Protein AF-A0A2V8K386-F1 (afdb_monomer)

Sequence (207 aa):
MVRDKYDLNTNKDPGIGGPLPILSNDPKMDLQGFRSFRDDWGIEWGLFFEGFDGLTPQRASRIDTSLAAPLGNLPFPFAADMPSLAARNLVRGWRLSLPSGQALAERLGEKSLSEDELKLGGGKLRLSDISDAYLKNAPLWFYILAEAASRGNGGATLGPVGSRIVMETIVGLMWGDGHSFLRQNPNWTPHEKPFGMTQFIKFAQSD

Nearest PDB structures (foldseek):
  8s6c-assembly1_A  TM=7.089E-01  e=9.764E-03  cyanobacterium TDX16

Structure (mmCIF, N/CA/C/O backbone):
data_AF-A0A2V8K386-F1
#
_entry.id   AF-A0A2V8K386-F1
#
loop_
_atom_site.group_PDB
_atom_site.id
_atom_site.type_symbol
_atom_site.label_atom_id
_atom_site.label_alt_id
_atom_site.label_comp_id
_atom_site.label_asym_id
_atom_site.label_entity_id
_atom_site.label_seq_id
_atom_site.pdbx_PDB_ins_code
_atom_site.Cartn_x
_atom_site.Cartn_y
_atom_site.Cartn_z
_atom_site.occupancy
_atom_site.B_iso_or_equiv
_atom_site.auth_seq_id
_atom_site.auth_comp_id
_atom_site.auth_asym_id
_atom_site.auth_atom_id
_atom_site.pdbx_PDB_model_num
ATOM 1 N N . MET A 1 1 ? 3.932 0.327 0.206 1.00 88.12 1 MET A N 1
ATOM 2 C CA . MET A 1 1 ? 3.701 1.774 -0.008 1.00 88.12 1 MET A CA 1
ATOM 3 C C . MET A 1 1 ? 4.612 2.248 -1.135 1.00 88.12 1 MET A C 1
ATOM 5 O O . MET A 1 1 ? 5.564 1.548 -1.447 1.00 88.12 1 MET A O 1
ATOM 9 N N . VAL A 1 2 ? 4.350 3.385 -1.774 1.00 90.88 2 VAL A N 1
ATOM 10 C CA . VAL A 1 2 ? 5.217 3.914 -2.850 1.00 90.88 2 VAL A CA 1
ATOM 11 C C . VAL A 1 2 ? 6.368 4.756 -2.288 1.00 90.88 2 VAL A C 1
ATOM 13 O O . VAL A 1 2 ? 6.257 5.306 -1.191 1.00 90.88 2 VAL A O 1
ATOM 16 N N . ARG A 1 3 ? 7.482 4.833 -3.023 1.00 92.69 3 ARG A N 1
ATOM 17 C CA . ARG A 1 3 ? 8.555 5.817 -2.782 1.00 92.69 3 ARG A CA 1
ATOM 18 C C . ARG A 1 3 ? 8.132 7.177 -3.342 1.00 92.69 3 ARG A C 1
ATOM 20 O O . ARG A 1 3 ? 7.226 7.234 -4.163 1.00 92.69 3 ARG A O 1
ATOM 27 N N . ASP A 1 4 ? 8.816 8.253 -2.964 1.00 91.88 4 ASP A N 1
ATOM 28 C CA . ASP A 1 4 ? 8.565 9.574 -3.564 1.00 91.88 4 ASP A CA 1
ATOM 29 C C . ASP A 1 4 ? 8.992 9.630 -5.042 1.00 91.88 4 ASP A C 1
ATOM 31 O O . ASP A 1 4 ? 8.406 10.361 -5.841 1.00 91.88 4 ASP A O 1
ATOM 35 N N . LYS A 1 5 ? 10.025 8.857 -5.397 1.00 92.94 5 LYS A N 1
ATOM 36 C CA . LYS A 1 5 ? 10.642 8.809 -6.724 1.00 92.94 5 LYS A CA 1
ATOM 37 C C . LYS A 1 5 ? 11.331 7.468 -6.984 1.00 92.94 5 LYS A C 1
ATOM 39 O O . LYS A 1 5 ? 11.684 6.771 -6.027 1.00 92.94 5 LYS A O 1
ATOM 44 N N . TYR A 1 6 ? 11.553 7.157 -8.257 1.00 92.94 6 TYR A N 1
ATOM 45 C CA . TYR A 1 6 ? 12.285 5.977 -8.724 1.00 92.94 6 TYR A CA 1
ATOM 46 C C . TYR A 1 6 ? 13.240 6.351 -9.855 1.00 92.94 6 TYR A C 1
ATOM 48 O O . TYR A 1 6 ? 12.866 7.110 -10.746 1.00 92.94 6 TYR A O 1
ATOM 56 N N . ASP A 1 7 ? 14.443 5.787 -9.860 1.00 92.75 7 ASP A N 1
ATOM 57 C CA . ASP A 1 7 ? 15.265 5.739 -11.071 1.00 92.75 7 ASP A CA 1
ATOM 58 C C . ASP A 1 7 ? 14.699 4.660 -12.010 1.00 92.75 7 ASP A C 1
ATOM 60 O O . ASP A 1 7 ? 14.521 3.516 -11.591 1.00 92.75 7 ASP A O 1
ATOM 64 N N . LEU A 1 8 ? 14.391 4.999 -13.265 1.00 91.56 8 LEU A N 1
ATOM 65 C CA . LEU A 1 8 ? 13.961 3.992 -14.248 1.00 91.56 8 LEU A CA 1
ATOM 66 C C . LEU A 1 8 ? 15.145 3.237 -14.852 1.00 91.56 8 LEU A C 1
ATOM 68 O O . LEU A 1 8 ? 15.011 2.068 -15.195 1.00 91.56 8 LEU A O 1
ATOM 72 N N . ASN A 1 9 ? 16.292 3.902 -14.963 1.00 90.69 9 ASN A N 1
ATOM 73 C CA . ASN A 1 9 ? 17.533 3.374 -15.512 1.00 90.69 9 ASN A CA 1
ATOM 74 C C . ASN A 1 9 ? 18.735 4.121 -14.913 1.00 90.69 9 ASN A C 1
ATOM 76 O O . ASN A 1 9 ? 18.589 5.124 -14.209 1.00 90.69 9 ASN A O 1
ATOM 80 N N . THR A 1 10 ? 19.934 3.621 -15.189 1.00 88.81 10 THR A N 1
ATOM 81 C CA . THR A 1 10 ? 21.197 4.209 -14.729 1.00 88.81 10 THR A CA 1
ATOM 82 C C . THR A 1 10 ? 21.670 5.417 -15.545 1.00 88.81 10 THR A C 1
ATOM 84 O O . THR A 1 10 ? 22.636 6.063 -15.123 1.00 88.81 10 THR A O 1
ATOM 87 N N . ASN A 1 11 ? 20.986 5.786 -16.642 1.00 83.75 11 ASN A N 1
ATOM 88 C CA . ASN A 1 11 ? 21.321 6.974 -17.430 1.00 83.75 11 ASN A CA 1
ATOM 89 C C . ASN A 1 11 ? 21.204 8.241 -16.556 1.00 83.75 11 ASN A C 1
ATOM 91 O O . ASN A 1 11 ? 20.311 8.380 -15.714 1.00 83.75 11 ASN A O 1
ATOM 95 N N . LYS A 1 12 ? 22.148 9.164 -16.737 1.00 76.81 12 LYS A N 1
ATOM 96 C CA . LYS A 1 12 ? 22.246 10.443 -16.026 1.00 76.81 12 LYS A CA 1
ATOM 97 C C . LYS A 1 12 ? 21.988 11.653 -16.925 1.00 76.81 12 LYS A C 1
ATOM 99 O O . LYS A 1 12 ? 22.133 12.777 -16.450 1.00 76.81 12 LYS A O 1
ATOM 104 N N . ASP A 1 13 ? 21.580 11.439 -18.175 1.00 74.12 13 ASP A N 1
ATOM 105 C CA . ASP A 1 13 ? 21.220 12.507 -19.105 1.00 74.12 13 ASP A CA 1
ATOM 106 C C . ASP A 1 13 ? 20.082 13.376 -18.541 1.00 74.12 13 ASP A C 1
ATOM 108 O O . ASP A 1 13 ? 18.991 12.867 -18.258 1.00 74.12 13 ASP A O 1
ATOM 112 N N . PRO A 1 14 ? 20.286 14.693 -18.374 1.00 60.62 14 PRO A N 1
ATOM 113 C CA . PRO A 1 14 ? 19.255 15.583 -17.852 1.00 60.62 14 PRO A CA 1
ATOM 114 C C . PRO A 1 14 ? 17.993 15.571 -18.729 1.00 60.62 14 PRO A C 1
ATOM 116 O O . PRO A 1 14 ? 18.053 15.864 -19.919 1.00 60.62 14 PRO A O 1
ATOM 119 N N . GLY A 1 15 ? 16.835 15.261 -18.136 1.00 62.72 15 GLY A N 1
ATOM 120 C CA . GLY A 1 15 ? 15.534 15.248 -18.827 1.00 62.72 15 GLY A CA 1
ATOM 121 C C . GLY A 1 15 ? 15.090 13.884 -19.372 1.00 62.72 15 GLY A C 1
ATOM 122 O O . GLY A 1 15 ? 13.941 13.758 -19.800 1.00 62.72 15 GLY A O 1
ATOM 123 N N . ILE A 1 16 ? 15.964 12.875 -19.307 1.00 65.88 16 ILE A N 1
ATOM 124 C CA . ILE A 1 16 ? 15.700 11.486 -19.726 1.00 65.88 16 ILE A CA 1
ATOM 125 C C . ILE A 1 16 ? 16.094 10.499 -18.611 1.00 65.88 16 ILE A C 1
ATOM 127 O O . ILE A 1 16 ? 15.391 9.521 -18.365 1.00 65.88 16 ILE A O 1
ATOM 131 N N . GLY A 1 17 ? 17.195 10.778 -17.909 1.00 67.62 17 GLY A N 1
ATOM 132 C CA . GLY A 1 17 ? 17.756 9.980 -16.823 1.00 67.62 17 GLY A CA 1
ATOM 133 C C . GLY A 1 17 ? 17.594 10.598 -15.427 1.00 67.62 17 GLY A C 1
ATOM 134 O O . GLY A 1 17 ? 17.325 11.790 -15.261 1.00 67.62 17 GLY A O 1
ATOM 135 N N . GLY A 1 18 ? 17.797 9.763 -14.404 1.00 81.94 18 GLY A N 1
ATOM 136 C CA . GLY A 1 18 ? 17.704 10.119 -12.985 1.00 81.94 18 GLY A CA 1
ATOM 137 C C . GLY A 1 18 ? 16.349 9.826 -12.316 1.00 81.94 18 GLY A C 1
ATOM 138 O O . GLY A 1 18 ? 15.429 9.304 -12.950 1.00 81.94 18 GLY A O 1
ATOM 139 N N . PRO A 1 19 ? 16.211 10.144 -11.012 1.00 88.94 19 PRO A N 1
ATOM 140 C CA . PRO A 1 19 ? 15.030 9.769 -10.245 1.00 88.94 19 PRO A CA 1
ATOM 141 C C . PRO A 1 19 ? 13.797 10.577 -10.661 1.00 88.94 19 PRO A C 1
ATOM 143 O O . PRO A 1 19 ? 13.752 11.794 -10.463 1.00 88.94 19 PRO A O 1
ATOM 146 N N . LEU A 1 20 ? 12.766 9.894 -11.148 1.00 90.44 20 LEU A N 1
ATOM 147 C CA . LEU A 1 20 ? 11.490 10.489 -11.531 1.00 90.44 20 LEU A CA 1
ATOM 148 C C . LEU A 1 20 ? 10.494 10.441 -10.366 1.00 90.44 20 LEU A C 1
ATOM 150 O O . LEU A 1 20 ? 10.336 9.385 -9.744 1.00 90.44 20 LEU A O 1
ATOM 154 N N . PRO A 1 21 ? 9.813 11.556 -10.046 1.00 91.50 21 PRO A N 1
ATOM 155 C CA . PRO A 1 21 ? 8.797 11.584 -9.001 1.00 91.50 21 PRO A CA 1
ATOM 156 C C . PRO A 1 21 ? 7.594 10.719 -9.383 1.00 91.50 21 PRO A C 1
ATOM 158 O O . PRO A 1 21 ? 7.236 10.617 -10.553 1.00 91.50 21 PRO A O 1
ATOM 161 N N . ILE A 1 22 ? 6.915 10.132 -8.396 1.00 90.75 22 ILE A N 1
ATOM 162 C CA . ILE A 1 22 ? 5.692 9.356 -8.666 1.00 90.75 22 ILE A CA 1
ATOM 163 C C . ILE A 1 22 ? 4.539 10.225 -9.180 1.00 90.75 22 ILE A C 1
ATOM 165 O O . ILE A 1 22 ? 3.700 9.750 -9.936 1.00 90.75 22 ILE A O 1
ATOM 169 N N . LEU A 1 23 ? 4.498 11.482 -8.736 1.00 89.12 23 LEU A N 1
ATOM 170 C CA . LEU A 1 23 ? 3.492 12.491 -9.046 1.00 89.12 23 LEU A CA 1
ATOM 171 C C . LEU A 1 23 ? 4.166 13.860 -8.960 1.00 89.12 23 LEU A C 1
ATOM 173 O O . LEU A 1 23 ? 4.905 14.119 -8.004 1.00 89.12 23 LEU A O 1
ATOM 177 N N . SER A 1 24 ? 3.898 14.745 -9.914 1.00 86.44 24 SER A N 1
ATOM 178 C CA . SER A 1 24 ? 4.387 16.121 -9.886 1.00 86.44 24 SER A CA 1
ATOM 179 C C . SER A 1 24 ? 3.402 17.102 -10.535 1.00 86.44 24 SER A C 1
ATOM 181 O O . SER A 1 24 ? 2.402 16.705 -11.125 1.00 86.44 24 SER A O 1
ATOM 183 N N . ASN A 1 25 ? 3.674 18.405 -10.415 1.00 81.81 25 ASN A N 1
ATOM 184 C CA . ASN A 1 25 ? 2.882 19.439 -11.094 1.00 81.81 25 ASN A CA 1
ATOM 185 C C . ASN A 1 25 ? 3.196 19.551 -12.594 1.00 81.81 25 ASN A C 1
ATOM 187 O O . ASN A 1 25 ? 2.408 20.145 -13.327 1.00 81.81 25 ASN A O 1
ATOM 191 N N . ASP A 1 26 ? 4.327 19.001 -13.044 1.00 83.06 26 ASP A N 1
ATOM 192 C CA . ASP A 1 26 ? 4.614 18.808 -14.461 1.00 83.06 26 ASP A CA 1
ATOM 193 C C . ASP A 1 26 ? 4.403 17.328 -14.808 1.00 83.06 26 ASP A C 1
ATOM 195 O O . ASP A 1 26 ? 5.321 16.510 -14.662 1.00 83.06 26 ASP A O 1
ATOM 199 N N . PRO A 1 27 ? 3.208 16.947 -15.288 1.00 75.75 27 PRO A N 1
ATOM 200 C CA . PRO A 1 27 ? 2.941 15.563 -15.630 1.00 75.75 27 PRO A CA 1
ATOM 201 C C . PRO A 1 27 ? 3.841 15.074 -16.773 1.00 75.75 27 PRO A C 1
ATOM 203 O O . PRO A 1 27 ? 3.869 13.893 -17.043 1.00 75.75 27 PRO A O 1
ATOM 206 N N . LYS A 1 28 ? 4.623 15.891 -17.485 1.00 80.94 28 LYS A N 1
ATOM 207 C CA . LYS A 1 28 ? 5.545 15.349 -18.506 1.00 80.94 28 LYS A CA 1
ATOM 208 C C . LYS A 1 28 ? 6.788 14.681 -17.912 1.00 80.94 28 LYS A C 1
ATOM 210 O O . LYS A 1 28 ? 7.499 13.979 -18.637 1.00 80.94 28 LYS A O 1
ATOM 215 N N . MET A 1 29 ? 7.045 14.904 -16.624 1.00 84.44 29 MET A N 1
ATOM 216 C CA . MET A 1 29 ? 8.273 14.528 -15.921 1.00 84.44 29 MET A CA 1
ATOM 217 C C . MET A 1 29 ? 7.981 13.790 -14.604 1.00 84.44 29 MET A C 1
ATOM 219 O O . MET A 1 29 ? 8.670 13.990 -13.607 1.00 84.44 29 MET A O 1
ATOM 223 N N . ASP A 1 30 ? 6.955 12.937 -14.581 1.00 88.88 30 ASP A N 1
ATOM 224 C CA . ASP A 1 30 ? 6.639 12.072 -13.437 1.00 88.88 30 ASP A CA 1
ATOM 225 C C . ASP A 1 30 ? 6.245 10.647 -13.865 1.00 88.88 30 ASP A C 1
ATOM 227 O O . ASP A 1 30 ? 6.257 10.312 -15.046 1.00 88.88 30 ASP A O 1
ATOM 231 N N . LEU A 1 31 ? 5.905 9.783 -12.912 1.00 89.50 31 LEU A N 1
ATOM 232 C CA . LEU A 1 31 ? 5.450 8.411 -13.171 1.00 89.50 31 LEU A CA 1
ATOM 233 C C . LEU A 1 31 ? 3.921 8.276 -13.107 1.00 89.50 31 LEU A C 1
ATOM 235 O O . LEU A 1 31 ? 3.399 7.174 -12.918 1.00 89.50 31 LEU A O 1
ATOM 239 N N . GLN A 1 32 ? 3.183 9.380 -13.246 1.00 86.12 32 GLN A N 1
ATOM 240 C CA . GLN A 1 32 ? 1.728 9.336 -13.275 1.00 86.12 32 GLN A CA 1
ATOM 241 C C . GLN A 1 32 ? 1.245 8.579 -14.525 1.00 86.12 32 GLN A C 1
ATOM 243 O O . GLN A 1 32 ? 1.718 8.796 -15.639 1.00 86.12 32 GLN A O 1
ATOM 248 N N . GLY A 1 33 ? 0.264 7.691 -14.334 1.00 84.44 33 GLY A N 1
ATOM 249 C CA . GLY A 1 33 ? -0.389 6.966 -15.427 1.00 84.44 33 GLY A CA 1
ATOM 250 C C . GLY A 1 33 ? -1.370 7.820 -16.246 1.00 84.44 33 GLY A C 1
ATOM 251 O O . GLY A 1 33 ? -1.389 9.046 -16.157 1.00 84.44 33 GLY A O 1
ATOM 252 N N . PHE A 1 34 ? -2.241 7.148 -17.009 1.00 84.62 34 PHE A N 1
ATOM 253 C CA . PHE A 1 34 ? -3.264 7.758 -17.884 1.00 84.62 34 PHE A CA 1
ATOM 254 C C . PHE A 1 34 ? -2.715 8.594 -19.050 1.00 84.62 34 PHE A C 1
ATOM 256 O O . PHE A 1 34 ? -3.399 9.465 -19.584 1.00 84.62 34 PHE A O 1
ATOM 263 N N . ARG A 1 35 ? -1.490 8.295 -19.473 1.00 85.69 35 ARG A N 1
ATOM 264 C CA . ARG A 1 35 ? -0.867 8.801 -20.696 1.00 85.69 35 ARG A CA 1
ATOM 265 C C . ARG A 1 35 ? 0.066 7.738 -21.263 1.00 85.69 35 ARG A C 1
ATOM 267 O O . ARG A 1 35 ? 0.446 6.815 -20.540 1.00 85.69 35 ARG A O 1
ATOM 274 N N . SER A 1 36 ? 0.444 7.883 -22.528 1.00 87.00 36 SER A N 1
ATOM 275 C CA . SER A 1 36 ? 1.495 7.054 -23.113 1.00 87.00 36 SER A CA 1
ATOM 276 C C . SER A 1 36 ? 2.794 7.218 -22.331 1.00 87.00 36 SER A C 1
ATOM 278 O O . SER A 1 36 ? 3.150 8.325 -21.913 1.00 87.00 36 SER A O 1
ATOM 280 N N . PHE A 1 37 ? 3.488 6.102 -22.133 1.00 85.62 37 PHE A N 1
ATOM 281 C CA . PHE A 1 37 ? 4.863 6.121 -21.659 1.00 85.62 37 PHE A CA 1
ATOM 282 C C . PHE A 1 37 ? 5.733 6.826 -22.704 1.00 85.62 37 PHE A C 1
ATOM 284 O O . PHE A 1 37 ? 5.432 6.749 -23.894 1.00 85.62 37 PHE A O 1
ATOM 291 N N . ARG A 1 38 ? 6.756 7.565 -22.271 1.00 86.12 38 ARG A N 1
ATOM 292 C CA . ARG A 1 38 ? 7.605 8.281 -23.223 1.00 86.12 38 ARG A CA 1
ATOM 293 C C . ARG A 1 38 ? 8.533 7.303 -23.932 1.00 86.12 38 ARG A C 1
ATOM 295 O O . ARG A 1 38 ? 9.145 6.461 -23.282 1.00 86.12 38 ARG A O 1
ATOM 302 N N . ASP A 1 39 ? 8.673 7.470 -25.242 1.00 88.19 39 ASP A N 1
ATOM 303 C CA . ASP A 1 39 ? 9.491 6.584 -26.080 1.00 88.19 39 ASP A CA 1
ATOM 304 C C . ASP A 1 39 ? 10.998 6.713 -25.795 1.00 88.19 39 ASP A C 1
ATOM 306 O O . ASP A 1 39 ? 11.779 5.836 -26.150 1.00 88.19 39 ASP A O 1
ATOM 310 N N . ASP A 1 40 ? 11.413 7.803 -25.140 1.00 86.00 40 ASP A N 1
ATOM 311 C CA . ASP A 1 40 ? 12.789 8.036 -24.702 1.00 86.00 40 ASP A CA 1
ATOM 312 C C . ASP A 1 40 ? 13.086 7.479 -23.299 1.00 86.00 40 ASP A C 1
ATOM 314 O O . ASP A 1 40 ? 14.217 7.577 -22.825 1.00 86.00 40 ASP A O 1
ATOM 318 N N . TRP A 1 41 ? 12.105 6.876 -22.620 1.00 87.69 41 TRP A N 1
ATOM 319 C CA . TRP A 1 41 ? 12.308 6.235 -21.322 1.00 87.69 41 TRP A CA 1
ATOM 320 C C . TRP A 1 41 ? 12.556 4.734 -21.483 1.00 87.69 41 TRP A C 1
ATOM 322 O O . TRP A 1 41 ? 11.810 4.019 -22.145 1.00 87.69 41 TRP A O 1
ATOM 332 N N . GLY A 1 42 ? 13.601 4.239 -20.819 1.00 88.44 42 GLY A N 1
ATOM 333 C CA . GLY A 1 42 ? 13.917 2.813 -20.727 1.00 88.44 42 GLY A CA 1
ATOM 334 C C . GLY A 1 42 ? 13.850 2.329 -19.283 1.00 88.44 42 GLY A C 1
ATOM 335 O O . GLY A 1 42 ? 14.276 3.047 -18.376 1.00 88.44 42 GLY A O 1
ATOM 336 N N . ILE A 1 43 ? 13.326 1.120 -19.072 1.00 90.31 43 ILE A N 1
ATOM 337 C CA . ILE A 1 43 ? 13.310 0.464 -17.760 1.00 90.31 43 ILE A CA 1
ATOM 338 C C . ILE A 1 43 ? 14.491 -0.501 -17.672 1.00 90.31 43 ILE A C 1
ATOM 340 O O . ILE A 1 43 ? 14.593 -1.451 -18.445 1.00 90.31 43 ILE A O 1
ATOM 344 N N . GLU A 1 44 ? 15.353 -0.290 -16.685 1.00 92.62 44 GLU A N 1
ATOM 345 C CA . GLU A 1 44 ? 16.430 -1.200 -16.324 1.00 92.62 44 GLU A CA 1
ATOM 346 C C . GLU A 1 44 ? 15.959 -2.112 -15.185 1.00 92.62 44 GLU A C 1
ATOM 348 O O . GLU A 1 44 ? 15.920 -1.730 -14.014 1.00 92.62 44 GLU A O 1
ATOM 353 N N . TRP A 1 45 ? 15.552 -3.336 -15.527 1.00 93.50 45 TRP A N 1
ATOM 354 C CA . TRP A 1 45 ? 14.856 -4.239 -14.601 1.00 93.50 45 TRP A CA 1
ATOM 355 C C . TRP A 1 45 ? 15.646 -4.606 -13.337 1.00 93.50 45 TRP A C 1
ATOM 357 O O . TRP A 1 45 ? 15.029 -4.876 -12.304 1.00 93.50 45 TRP A O 1
ATOM 367 N N . GLY A 1 46 ? 16.982 -4.540 -13.366 1.00 94.25 46 GLY A N 1
ATOM 368 C CA . GLY A 1 46 ? 17.821 -4.747 -12.179 1.00 94.25 46 GLY A CA 1
ATOM 369 C C . GLY A 1 46 ? 17.633 -3.695 -11.080 1.00 94.25 46 GLY A C 1
ATOM 370 O O . GLY A 1 46 ? 17.962 -3.938 -9.921 1.00 94.25 46 GLY A O 1
ATOM 371 N N . LEU A 1 47 ? 17.024 -2.551 -11.405 1.00 94.06 47 LEU A N 1
ATOM 372 C CA . LEU A 1 47 ? 16.600 -1.553 -10.426 1.00 94.06 47 LEU A CA 1
ATOM 373 C C . LEU A 1 47 ? 15.276 -1.911 -9.732 1.00 94.06 47 LEU A C 1
ATOM 375 O O . LEU A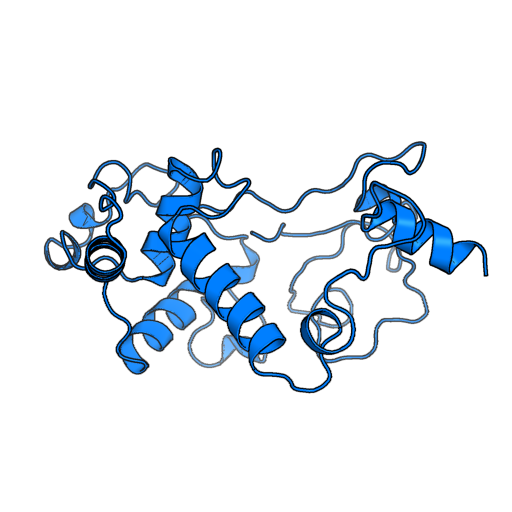 1 47 ? 14.891 -1.211 -8.798 1.00 94.06 47 LEU A O 1
ATOM 379 N N . PHE A 1 48 ? 14.578 -2.977 -10.137 1.00 93.50 48 PHE A N 1
ATOM 380 C CA . PHE A 1 48 ? 13.260 -3.356 -9.602 1.00 93.50 48 PHE A CA 1
ATOM 381 C C . PHE A 1 48 ? 13.194 -4.800 -9.099 1.00 93.50 48 PHE A C 1
ATOM 383 O O . PHE A 1 48 ? 12.454 -5.077 -8.151 1.00 93.50 48 PHE A O 1
ATOM 390 N N . PHE A 1 49 ? 13.986 -5.706 -9.673 1.00 93.62 49 PHE A N 1
ATOM 391 C CA . PHE A 1 49 ? 13.980 -7.128 -9.338 1.00 93.62 49 PHE A CA 1
ATOM 392 C C . PHE A 1 49 ? 15.387 -7.653 -9.065 1.00 93.62 49 PHE A C 1
ATOM 394 O O . PHE A 1 49 ? 16.359 -7.232 -9.684 1.00 93.62 49 PHE A O 1
ATOM 401 N N . GLU A 1 50 ? 15.491 -8.595 -8.127 1.00 92.12 50 GLU A N 1
ATOM 402 C CA . GLU A 1 50 ? 16.742 -9.313 -7.865 1.00 92.12 50 GLU A CA 1
ATOM 403 C C . GLU A 1 50 ? 17.076 -10.271 -9.018 1.00 92.12 50 GLU A C 1
ATOM 405 O O . GLU A 1 50 ? 16.200 -10.668 -9.791 1.00 92.12 50 GLU A O 1
ATOM 410 N N . GLY A 1 51 ? 18.342 -10.685 -9.113 1.00 89.00 51 GLY A N 1
ATOM 411 C CA . GLY A 1 51 ? 18.802 -11.650 -10.118 1.00 89.00 51 GLY A CA 1
ATOM 412 C C . GLY A 1 51 ? 19.216 -11.040 -11.461 1.00 89.00 51 GLY A C 1
ATOM 413 O O . GLY A 1 51 ? 19.367 -11.784 -12.434 1.00 89.00 51 GLY A O 1
ATOM 414 N N . PHE A 1 52 ? 19.405 -9.720 -11.501 1.00 89.75 52 PHE A N 1
ATOM 415 C CA . PHE A 1 52 ? 20.097 -8.990 -12.563 1.00 89.75 52 PHE A CA 1
ATOM 416 C C . PHE A 1 52 ? 21.414 -8.448 -12.002 1.00 89.75 52 PHE A C 1
ATOM 418 O O . PHE A 1 52 ? 21.433 -7.896 -10.899 1.00 89.75 52 PHE A O 1
ATOM 425 N N . ASP A 1 53 ? 22.510 -8.642 -12.731 1.00 84.69 53 ASP A N 1
ATOM 426 C CA . ASP A 1 53 ? 23.848 -8.332 -12.230 1.00 84.69 53 ASP A CA 1
ATOM 427 C C . ASP A 1 53 ? 24.088 -6.821 -12.114 1.00 84.69 53 ASP A C 1
ATOM 429 O O . ASP A 1 53 ? 23.619 -6.027 -12.926 1.00 84.69 53 ASP A O 1
ATOM 433 N N . GLY A 1 54 ? 24.855 -6.425 -11.094 1.00 84.69 54 GLY A N 1
ATOM 434 C CA . GLY A 1 54 ? 25.381 -5.063 -10.956 1.00 84.69 54 GLY A CA 1
ATOM 435 C C . GLY A 1 54 ? 24.422 -4.014 -10.385 1.00 84.69 54 GLY A C 1
ATOM 436 O O . GLY A 1 54 ? 24.859 -2.885 -10.166 1.00 84.69 54 GLY A O 1
ATOM 437 N N . LEU A 1 55 ? 23.163 -4.357 -10.083 1.00 90.19 55 LEU A N 1
ATOM 438 C CA . LEU A 1 55 ? 22.169 -3.413 -9.559 1.00 90.19 55 LEU A CA 1
ATOM 439 C C . LEU A 1 55 ? 21.463 -3.911 -8.295 1.00 90.19 55 LEU A C 1
ATOM 441 O O . LEU A 1 55 ? 21.246 -5.102 -8.090 1.00 90.19 55 LEU A O 1
ATOM 445 N N . THR A 1 56 ? 21.096 -2.964 -7.429 1.00 92.38 56 THR A N 1
ATOM 446 C CA . THR A 1 56 ? 20.303 -3.225 -6.221 1.00 92.38 56 THR A CA 1
ATOM 447 C C . THR A 1 56 ? 18.870 -2.728 -6.427 1.00 92.38 56 THR A C 1
ATOM 449 O O . THR A 1 56 ? 18.686 -1.539 -6.705 1.00 92.38 56 THR A O 1
ATOM 452 N N . PRO A 1 57 ? 17.844 -3.577 -6.230 1.00 94.56 57 PRO A N 1
ATOM 453 C CA . PRO A 1 57 ? 16.457 -3.174 -6.421 1.00 94.56 57 PRO A CA 1
ATOM 454 C C . PRO A 1 57 ? 15.987 -2.042 -5.499 1.00 94.56 57 PRO A C 1
ATOM 456 O O . PRO A 1 57 ? 16.137 -2.084 -4.274 1.00 94.56 57 PRO A O 1
ATOM 459 N N . GLN A 1 58 ? 15.293 -1.068 -6.081 1.00 94.12 58 GLN A N 1
ATOM 460 C CA . GLN A 1 58 ? 14.603 0.028 -5.408 1.00 94.12 58 GLN A CA 1
ATOM 461 C C . GLN A 1 58 ? 13.260 -0.446 -4.846 1.00 94.12 58 GLN A C 1
ATOM 463 O O . GLN A 1 58 ? 12.183 -0.091 -5.331 1.00 94.12 58 GLN A O 1
ATOM 468 N N . ARG A 1 59 ? 13.317 -1.261 -3.788 1.00 92.62 59 ARG A N 1
ATOM 469 C CA . ARG A 1 59 ? 12.120 -1.798 -3.127 1.00 92.62 59 ARG A CA 1
ATOM 470 C C . ARG A 1 59 ? 11.137 -0.688 -2.748 1.00 92.62 59 ARG A C 1
ATOM 472 O O . ARG A 1 59 ? 11.526 0.412 -2.352 1.00 92.62 59 ARG A O 1
ATOM 479 N N . ALA A 1 60 ? 9.850 -0.995 -2.847 1.00 93.19 60 ALA A N 1
ATOM 480 C CA . ALA A 1 60 ? 8.785 -0.102 -2.417 1.00 93.19 60 ALA A CA 1
ATOM 481 C C . ALA A 1 60 ? 8.924 0.255 -0.919 1.00 93.19 60 ALA A C 1
ATOM 483 O O . ALA A 1 60 ? 9.502 -0.508 -0.141 1.00 93.19 60 ALA A O 1
ATOM 484 N N . SER A 1 61 ? 8.400 1.412 -0.506 1.00 94.75 61 SER A N 1
ATOM 485 C CA . SER A 1 61 ? 8.391 1.813 0.907 1.00 94.75 61 SER A CA 1
ATOM 486 C C . SER A 1 61 ? 7.553 0.843 1.748 1.00 94.75 61 SER A C 1
ATOM 488 O O . SER A 1 61 ? 6.564 0.277 1.257 1.00 94.75 61 SER A O 1
ATOM 490 N N . ARG A 1 62 ? 7.915 0.689 3.029 1.00 95.44 62 ARG A N 1
ATOM 491 C CA . ARG A 1 62 ? 7.144 -0.103 4.002 1.00 95.44 62 ARG A CA 1
ATOM 492 C C . ARG A 1 62 ? 5.689 0.371 4.039 1.00 95.44 62 ARG A C 1
ATOM 494 O O . ARG A 1 62 ? 5.398 1.548 3.848 1.00 95.44 62 ARG A O 1
ATOM 501 N N . ILE A 1 63 ? 4.765 -0.568 4.192 1.00 96.38 63 ILE A N 1
ATOM 502 C CA . ILE A 1 63 ? 3.348 -0.286 4.404 1.00 96.38 63 ILE A CA 1
ATOM 503 C C . ILE A 1 63 ? 3.182 0.088 5.873 1.00 96.38 63 ILE A C 1
ATOM 505 O O . ILE A 1 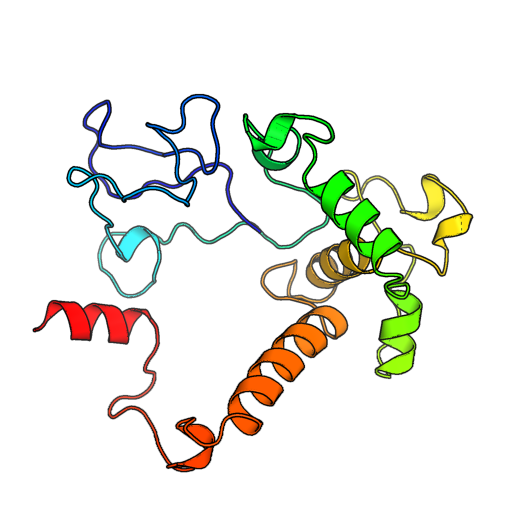63 ? 3.257 -0.770 6.748 1.00 96.38 63 ILE A O 1
ATOM 509 N N . ASP A 1 64 ? 2.974 1.371 6.127 1.00 95.19 64 ASP A N 1
ATOM 510 C CA . ASP A 1 64 ? 2.703 1.895 7.455 1.00 95.19 64 ASP A CA 1
ATOM 511 C C . ASP A 1 64 ? 1.722 3.073 7.382 1.00 95.19 64 ASP A C 1
ATOM 513 O O . ASP A 1 64 ? 1.151 3.375 6.330 1.00 95.19 64 ASP A O 1
ATOM 517 N N . THR A 1 65 ? 1.476 3.714 8.522 1.00 95.50 65 THR A N 1
ATOM 518 C CA . THR A 1 65 ? 0.549 4.846 8.654 1.00 95.50 65 THR A CA 1
ATOM 519 C C . THR A 1 65 ? 1.130 6.177 8.164 1.00 95.50 65 THR A C 1
ATOM 521 O O . THR A 1 65 ? 0.520 7.225 8.376 1.00 95.50 65 THR A O 1
ATOM 524 N N . SER A 1 66 ? 2.315 6.162 7.557 1.00 93.56 66 SER A N 1
ATOM 525 C CA . SER A 1 66 ? 2.959 7.307 6.921 1.00 93.56 66 SER A CA 1
ATOM 526 C C . SER A 1 66 ? 2.822 7.190 5.404 1.00 93.56 66 SER A C 1
ATOM 528 O O . SER A 1 66 ? 2.820 6.105 4.824 1.00 93.56 66 SER A O 1
ATOM 530 N N . LEU A 1 67 ? 2.695 8.331 4.734 1.00 91.56 67 LEU A N 1
ATOM 531 C CA . LEU A 1 67 ? 2.568 8.389 3.282 1.00 91.56 67 LEU A CA 1
ATOM 532 C C . LEU A 1 67 ? 3.736 9.158 2.678 1.00 91.56 67 LEU A C 1
ATOM 534 O O . LEU A 1 67 ? 4.239 10.106 3.278 1.00 91.56 67 LEU A O 1
ATOM 538 N N . ALA A 1 68 ? 4.107 8.761 1.461 1.00 91.31 68 ALA A N 1
ATOM 539 C CA . ALA A 1 68 ? 4.995 9.527 0.595 1.00 91.31 68 ALA A CA 1
ATOM 540 C C . ALA A 1 68 ? 4.482 10.971 0.459 1.00 91.31 68 ALA A C 1
ATOM 542 O O . ALA A 1 68 ? 3.273 11.190 0.315 1.00 91.31 68 ALA A O 1
ATOM 543 N N . ALA A 1 69 ? 5.385 11.952 0.489 1.00 89.50 69 ALA A N 1
ATOM 544 C CA . ALA A 1 69 ? 5.014 13.369 0.508 1.00 89.50 69 ALA A CA 1
ATOM 545 C C . ALA A 1 69 ? 4.095 13.781 -0.667 1.00 89.50 69 ALA A C 1
ATOM 547 O O . ALA A 1 69 ? 3.107 14.482 -0.415 1.00 89.50 69 ALA A O 1
ATOM 548 N N . PRO A 1 70 ? 4.303 13.290 -1.911 1.00 88.44 70 PRO A N 1
ATOM 549 C CA . PRO A 1 70 ? 3.416 13.602 -3.036 1.00 88.44 70 PRO A CA 1
ATOM 550 C C . PRO A 1 70 ? 1.959 13.142 -2.853 1.00 88.44 70 PRO A C 1
ATOM 552 O O . PRO A 1 70 ? 1.066 13.635 -3.534 1.00 88.44 70 PRO A O 1
ATOM 555 N N . LEU A 1 71 ? 1.683 12.209 -1.933 1.00 90.81 71 LEU A N 1
ATOM 556 C CA . LEU A 1 71 ? 0.326 11.717 -1.659 1.00 90.81 71 LEU A CA 1
ATOM 557 C C . LEU A 1 71 ? -0.447 12.597 -0.667 1.00 90.81 71 LEU A C 1
ATOM 559 O O . LEU A 1 71 ? -1.671 12.477 -0.565 1.00 90.81 71 LEU A O 1
ATOM 563 N N . GLY A 1 72 ? 0.251 13.456 0.083 1.00 89.06 72 GLY A N 1
ATOM 564 C CA . GLY A 1 72 ? -0.365 14.427 0.989 1.00 89.06 72 GLY A CA 1
ATOM 565 C C . GLY A 1 72 ? -0.917 15.652 0.259 1.00 89.06 72 GLY A C 1
ATOM 566 O O . GLY A 1 72 ? -1.903 16.233 0.711 1.00 89.06 72 GLY A O 1
ATOM 567 N N . ASN A 1 73 ? -0.309 16.004 -0.876 1.00 87.31 73 ASN A N 1
ATOM 568 C CA . ASN A 1 73 ? -0.710 17.117 -1.728 1.00 87.31 73 ASN A CA 1
ATOM 569 C C . ASN A 1 73 ? -0.650 16.699 -3.204 1.00 87.31 73 ASN A C 1
ATOM 571 O O . ASN A 1 73 ? 0.352 16.913 -3.885 1.00 87.31 73 ASN A O 1
ATOM 575 N N . LEU A 1 74 ? -1.713 16.047 -3.669 1.00 87.44 74 LEU A N 1
ATOM 576 C CA . LEU A 1 74 ? -1.822 15.525 -5.026 1.00 87.44 74 LEU A CA 1
ATOM 577 C C . LEU A 1 74 ? -1.869 16.672 -6.058 1.00 87.44 74 LEU A C 1
ATOM 579 O O . LEU A 1 74 ? -2.605 17.640 -5.846 1.00 87.44 74 LEU A O 1
ATOM 583 N N . PRO A 1 75 ? -1.159 16.553 -7.196 1.00 81.69 75 PRO A N 1
ATOM 584 C CA . PRO A 1 75 ? -1.159 17.569 -8.250 1.00 81.69 75 PRO A CA 1
ATOM 585 C C . PRO A 1 75 ? -2.492 17.620 -9.018 1.00 81.69 75 PRO A C 1
ATOM 587 O O . PRO A 1 75 ? -3.321 16.710 -8.942 1.00 81.69 75 PRO A O 1
ATOM 590 N N . PHE A 1 76 ? -2.723 18.686 -9.791 1.00 66.06 76 PHE A N 1
ATOM 591 C CA . PHE A 1 76 ? -3.848 18.767 -10.736 1.00 66.06 76 PHE A CA 1
ATOM 592 C C . PHE A 1 76 ? -3.784 17.614 -11.771 1.00 66.06 76 PHE A C 1
ATOM 594 O O . PHE A 1 76 ? -2.684 17.266 -12.189 1.00 66.06 76 PHE A O 1
ATOM 601 N N . PRO A 1 77 ? -4.909 17.000 -12.208 1.00 64.75 77 PRO A N 1
ATOM 602 C CA . PRO A 1 77 ? -6.317 17.323 -11.931 1.00 64.75 77 PRO A CA 1
ATOM 603 C C . PRO A 1 77 ? -6.838 16.775 -10.597 1.00 64.75 77 PRO A C 1
ATOM 605 O O . PRO A 1 77 ? -7.996 16.982 -10.240 1.00 64.75 77 PRO A O 1
ATOM 608 N N . PHE A 1 78 ? -6.002 16.085 -9.823 1.00 64.94 78 PHE A N 1
ATOM 609 C CA . PHE A 1 78 ? -6.406 15.524 -8.541 1.00 64.94 78 PHE A CA 1
ATOM 610 C C . PHE A 1 78 ? -6.519 16.583 -7.437 1.00 64.94 78 PHE A C 1
ATOM 612 O O . PHE A 1 78 ? -7.090 16.285 -6.401 1.00 64.94 78 PHE A O 1
ATOM 619 N N . ALA A 1 79 ? -6.037 17.809 -7.615 1.00 62.88 79 ALA A N 1
ATOM 620 C CA . ALA A 1 79 ? -6.046 18.817 -6.553 1.00 62.88 79 ALA A CA 1
ATOM 621 C C . ALA A 1 79 ? -7.426 19.438 -6.230 1.00 62.88 79 ALA A C 1
ATOM 623 O O . ALA A 1 79 ? -7.533 20.092 -5.201 1.00 62.88 79 ALA A O 1
ATOM 624 N N . ALA A 1 80 ? -8.459 19.238 -7.068 1.00 66.50 80 ALA A N 1
ATOM 625 C CA . ALA A 1 80 ? -9.663 20.089 -7.095 1.00 66.50 80 ALA A CA 1
ATOM 626 C C . ALA A 1 80 ? -10.312 20.369 -5.719 1.00 66.50 80 ALA A C 1
ATOM 628 O O . ALA A 1 80 ? -10.366 21.528 -5.328 1.00 66.50 80 ALA A O 1
ATOM 629 N N . ASP A 1 81 ? -10.716 19.334 -4.962 1.00 76.31 81 ASP A N 1
ATOM 630 C CA . ASP A 1 81 ? -11.428 19.537 -3.677 1.00 76.31 81 ASP A CA 1
ATOM 631 C C . ASP A 1 81 ? -10.762 18.873 -2.461 1.00 76.31 81 ASP A C 1
ATOM 633 O O . ASP A 1 81 ? -11.021 19.217 -1.310 1.00 76.31 81 ASP A O 1
ATOM 637 N N . MET A 1 82 ? -9.924 17.861 -2.690 1.00 84.88 82 MET A N 1
ATOM 638 C CA . MET A 1 82 ? -9.342 17.052 -1.618 1.00 84.88 82 MET A CA 1
ATOM 639 C C . MET A 1 82 ? -7.971 16.553 -2.061 1.00 84.88 82 MET A C 1
ATOM 641 O O . MET A 1 82 ? -7.883 15.443 -2.585 1.00 84.88 82 MET A O 1
ATOM 645 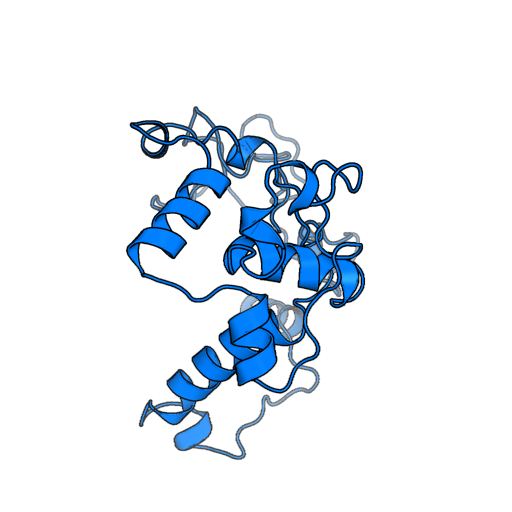N N . PRO A 1 83 ? -6.905 17.353 -1.909 1.00 87.69 83 PRO A N 1
ATOM 646 C CA . PRO A 1 83 ? -5.584 17.010 -2.428 1.00 87.69 83 PRO A CA 1
ATOM 647 C C . PRO A 1 83 ? -4.897 15.902 -1.618 1.00 87.69 83 PRO A C 1
ATOM 649 O O . PRO A 1 83 ? -3.908 15.353 -2.074 1.00 87.69 83 PRO A O 1
ATOM 652 N N . SER A 1 84 ? -5.411 15.519 -0.446 1.00 92.25 84 SER A N 1
ATOM 653 C CA . SER A 1 84 ? -4.842 14.428 0.354 1.00 92.25 84 SER A CA 1
ATOM 654 C C . SER A 1 84 ? -5.431 13.070 -0.031 1.00 92.25 84 SER A C 1
ATOM 656 O O . SER A 1 84 ? -6.639 12.844 0.095 1.00 92.25 84 SER A O 1
ATOM 658 N N . LEU A 1 85 ? -4.575 12.122 -0.430 1.00 92.38 85 LEU A N 1
ATOM 659 C CA . LEU A 1 85 ? -4.981 10.733 -0.664 1.00 92.38 85 LEU A CA 1
ATOM 660 C C . LEU A 1 85 ? -5.555 10.089 0.606 1.00 92.38 85 LEU A C 1
ATOM 662 O O . LEU A 1 85 ? -6.537 9.353 0.524 1.00 92.38 85 LEU A O 1
ATOM 666 N N . ALA A 1 86 ? -4.978 10.380 1.777 1.00 94.31 86 ALA A N 1
ATOM 667 C CA . ALA A 1 86 ? -5.486 9.863 3.046 1.00 94.31 86 ALA A CA 1
ATOM 668 C C . ALA A 1 86 ? -6.924 10.333 3.284 1.00 94.31 86 ALA A C 1
ATOM 670 O O . ALA A 1 86 ? -7.808 9.510 3.515 1.00 94.31 86 ALA A O 1
ATOM 671 N N . ALA A 1 87 ? -7.182 11.637 3.135 1.00 94.19 87 ALA A N 1
ATOM 672 C CA . ALA A 1 87 ? -8.528 12.187 3.275 1.00 94.19 87 ALA A CA 1
ATOM 673 C C . ALA A 1 87 ? -9.507 11.525 2.292 1.00 94.19 87 ALA A C 1
ATOM 675 O O . ALA A 1 87 ? -10.596 11.113 2.693 1.00 94.19 87 ALA A O 1
ATOM 676 N N . ARG A 1 88 ? -9.095 11.325 1.031 1.00 93.69 88 ARG A N 1
ATOM 677 C CA . ARG A 1 88 ? -9.915 10.640 0.016 1.00 93.69 88 ARG A CA 1
ATOM 678 C C . ARG A 1 88 ? -10.274 9.226 0.416 1.00 93.69 88 ARG A C 1
ATOM 680 O O . ARG A 1 88 ? -11.429 8.837 0.273 1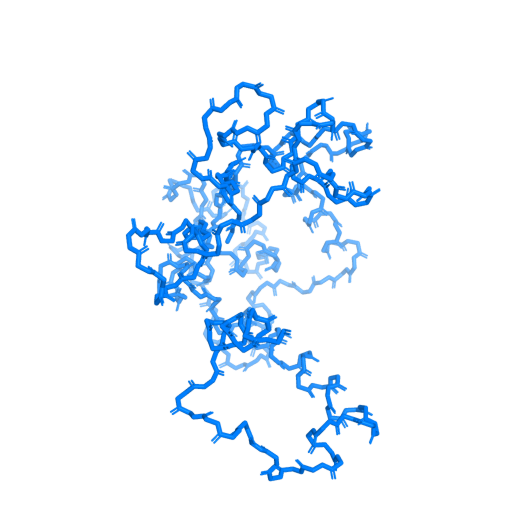.00 93.69 88 ARG A O 1
ATOM 687 N N . ASN A 1 89 ? -9.299 8.458 0.886 1.00 95.56 89 ASN A N 1
ATOM 688 C CA . ASN A 1 89 ? -9.514 7.069 1.267 1.00 95.56 89 ASN A CA 1
ATOM 689 C C . ASN A 1 89 ? -10.437 6.971 2.485 1.00 95.56 89 ASN A C 1
ATOM 691 O O . ASN A 1 89 ? -11.349 6.146 2.479 1.00 95.56 89 ASN A O 1
ATOM 695 N N . LEU A 1 90 ? -10.268 7.848 3.479 1.00 95.62 90 LEU A N 1
ATOM 696 C CA . LEU A 1 90 ? -11.135 7.899 4.658 1.00 95.62 90 LEU A CA 1
ATOM 697 C C . LEU A 1 90 ? -12.575 8.286 4.292 1.00 95.62 90 LEU A C 1
ATOM 699 O O . LEU A 1 90 ? -13.512 7.576 4.654 1.00 95.62 90 LEU A O 1
ATOM 703 N N . VAL A 1 91 ? -12.764 9.352 3.508 1.00 95.62 91 VAL A N 1
ATOM 704 C CA . VAL A 1 91 ? -14.098 9.790 3.064 1.00 95.62 91 VAL A CA 1
ATOM 705 C C . VAL A 1 91 ? -14.753 8.751 2.161 1.00 95.62 91 VAL A C 1
ATOM 707 O O . VAL A 1 91 ? -15.949 8.497 2.290 1.00 95.62 91 VAL A O 1
ATOM 710 N N . ARG A 1 92 ? -13.993 8.111 1.266 1.00 96.44 92 ARG A N 1
ATOM 711 C CA . ARG A 1 92 ? -14.505 7.017 0.433 1.00 96.44 92 ARG A CA 1
ATOM 712 C C . ARG A 1 92 ? -14.949 5.836 1.290 1.00 96.44 92 ARG A C 1
ATOM 714 O O . ARG A 1 92 ? -16.035 5.322 1.057 1.00 96.44 92 ARG A O 1
ATOM 721 N N . GLY A 1 93 ? -14.147 5.433 2.275 1.00 97.00 93 GLY A N 1
ATOM 722 C CA . GLY A 1 93 ? -14.504 4.352 3.191 1.00 97.00 93 GLY A CA 1
ATOM 723 C C . GLY A 1 93 ? -15.791 4.649 3.956 1.00 97.00 93 GLY A C 1
ATOM 724 O O . GLY A 1 93 ? -16.677 3.803 4.011 1.00 97.00 93 GLY A O 1
ATOM 725 N N . TRP A 1 94 ? -15.937 5.880 4.451 1.00 95.50 94 TRP A N 1
ATOM 726 C CA . TRP A 1 94 ? -17.166 6.335 5.101 1.00 95.50 94 TRP A CA 1
ATOM 727 C C . TRP A 1 94 ? -18.379 6.322 4.155 1.00 95.50 94 TRP A C 1
ATOM 729 O O . TRP A 1 94 ? -19.418 5.763 4.501 1.00 95.50 94 TRP A O 1
ATOM 739 N N . ARG A 1 95 ? -18.247 6.861 2.933 1.00 97.50 95 ARG A N 1
ATOM 740 C CA . ARG A 1 95 ? -19.325 6.880 1.920 1.00 97.50 95 ARG A CA 1
ATOM 741 C C . ARG A 1 95 ? -19.769 5.488 1.481 1.00 97.50 95 ARG A C 1
ATOM 743 O O . ARG A 1 95 ? -20.938 5.298 1.178 1.00 97.50 95 ARG A O 1
ATOM 750 N N . LEU A 1 96 ? -18.839 4.538 1.429 1.00 97.94 96 LEU A N 1
ATOM 751 C CA . LEU A 1 96 ? -19.125 3.134 1.130 1.00 97.94 96 LEU A CA 1
ATOM 752 C C . LEU A 1 96 ? -19.582 2.349 2.367 1.00 97.94 96 LEU A C 1
ATOM 754 O O . LEU A 1 96 ? -19.775 1.141 2.273 1.00 97.94 96 LEU A O 1
ATOM 758 N N . SER A 1 97 ? -19.728 3.020 3.516 1.00 97.25 97 SER A N 1
ATOM 759 C CA . SER A 1 97 ? -20.121 2.416 4.790 1.00 97.25 97 SER A CA 1
ATOM 760 C C . SER A 1 97 ? -19.265 1.200 5.150 1.00 97.25 97 SER A C 1
ATOM 762 O O . SER A 1 97 ? -19.774 0.184 5.622 1.00 97.25 97 SER A O 1
ATOM 764 N N . LEU A 1 98 ? -17.953 1.294 4.905 1.00 97.94 98 LEU A N 1
ATOM 765 C CA . LEU A 1 98 ? -17.028 0.238 5.295 1.00 97.94 98 LEU A CA 1
ATOM 766 C C . LEU A 1 98 ? -17.059 0.059 6.822 1.00 97.94 98 LEU A C 1
ATOM 768 O O . LEU A 1 98 ? -17.130 1.058 7.546 1.00 97.94 98 LEU A O 1
ATOM 772 N N . PRO A 1 99 ? -16.977 -1.188 7.320 1.00 97.75 99 PRO A N 1
ATOM 773 C CA . PRO A 1 99 ? -16.883 -1.440 8.753 1.00 97.75 99 PRO A CA 1
ATOM 774 C C . PRO A 1 99 ? -15.593 -0.839 9.323 1.00 97.75 99 PRO A C 1
ATOM 776 O O . PRO A 1 99 ? -14.663 -0.505 8.585 1.00 97.75 99 PRO A O 1
ATOM 779 N N . SER A 1 100 ? -15.501 -0.747 10.650 1.00 98.06 100 SER A N 1
ATOM 780 C CA . SER A 1 100 ? -14.212 -0.484 11.287 1.00 98.06 100 SER A CA 1
ATOM 781 C C . SER A 1 100 ? -13.255 -1.658 11.087 1.00 98.06 100 SER A C 1
ATOM 783 O O . SER A 1 100 ? -13.667 -2.798 10.847 1.00 98.06 100 SER A O 1
ATOM 785 N N . GLY A 1 101 ? -11.960 -1.384 11.209 1.00 98.19 101 GLY A N 1
ATOM 786 C CA . GLY A 1 101 ? -10.946 -2.429 11.148 1.00 98.19 101 GLY A CA 1
ATOM 787 C C . GLY A 1 101 ? -11.104 -3.475 12.249 1.00 98.19 101 GLY A C 1
ATOM 788 O O . GLY A 1 101 ? -11.036 -4.667 11.960 1.00 98.19 101 GLY A O 1
ATOM 789 N N . GLN A 1 102 ? -11.407 -3.047 13.480 1.00 97.94 102 GLN A N 1
ATOM 790 C CA . GLN A 1 102 ? -11.677 -3.953 14.600 1.00 97.94 102 GLN A CA 1
ATOM 791 C C . GLN A 1 102 ? -12.901 -4.842 14.327 1.00 97.94 102 GLN A C 1
ATOM 793 O O . GLN A 1 102 ? -12.819 -6.055 14.491 1.00 97.94 102 GLN A O 1
ATOM 798 N N . ALA A 1 103 ? -14.010 -4.267 13.843 1.00 97.88 103 ALA A N 1
ATOM 799 C CA . ALA A 1 103 ? -15.221 -5.035 13.547 1.00 97.88 103 ALA A CA 1
ATOM 800 C C . ALA A 1 103 ? -14.986 -6.084 12.449 1.00 97.88 103 ALA A C 1
ATOM 802 O O . ALA A 1 103 ? -15.492 -7.205 12.532 1.00 97.88 103 ALA A O 1
ATOM 803 N N . LEU A 1 104 ? -14.199 -5.745 11.421 1.00 97.94 104 LEU A N 1
ATOM 804 C CA . LEU A 1 104 ? -13.850 -6.706 10.379 1.00 97.94 104 LEU A CA 1
ATOM 805 C C . LEU A 1 104 ? -12.889 -7.787 10.891 1.00 97.94 104 LEU A C 1
ATOM 807 O O . LEU A 1 104 ? -13.085 -8.954 10.562 1.00 97.94 104 LEU A O 1
ATOM 811 N N . ALA A 1 105 ? -11.895 -7.430 11.709 1.00 98.31 105 ALA A N 1
ATOM 812 C CA . ALA A 1 105 ? -10.991 -8.397 12.331 1.00 98.31 105 ALA A CA 1
ATOM 813 C C . ALA A 1 105 ? -11.773 -9.441 13.140 1.00 98.31 105 ALA A C 1
ATOM 815 O O . ALA A 1 105 ? -11.642 -10.638 12.888 1.00 98.31 105 ALA A O 1
ATOM 816 N N . GLU A 1 106 ? -12.678 -8.988 14.010 1.00 97.62 106 GLU A N 1
ATOM 817 C CA . GLU A 1 106 ? -13.559 -9.857 14.797 1.00 97.62 106 GLU A CA 1
ATOM 818 C C . GLU A 1 106 ? -14.401 -10.776 13.902 1.00 97.62 106 GLU A C 1
ATOM 820 O O . GLU A 1 106 ? -14.480 -11.983 14.139 1.00 97.62 106 GLU A O 1
ATOM 825 N N . ARG A 1 107 ? -14.980 -10.241 12.819 1.00 97.69 107 ARG A N 1
ATOM 826 C CA . ARG A 1 107 ? -15.786 -11.024 11.868 1.00 97.69 107 ARG A CA 1
ATOM 827 C C . ARG A 1 107 ? -14.982 -12.093 11.123 1.00 97.69 107 ARG A C 1
ATOM 829 O O . ARG A 1 107 ? -15.567 -13.100 10.708 1.00 97.69 107 ARG A O 1
ATOM 836 N N . LEU A 1 108 ? -13.687 -11.860 10.929 1.00 97.56 108 LEU A N 1
ATOM 837 C CA . LEU A 1 108 ? -12.745 -12.794 10.311 1.00 97.56 108 LEU A CA 1
ATOM 838 C C . LEU A 1 108 ? -12.129 -13.779 11.320 1.00 97.56 108 LEU A C 1
ATOM 840 O O . LEU A 1 108 ? -11.426 -14.695 10.896 1.00 97.56 108 LEU A O 1
ATOM 844 N N . GLY A 1 109 ? -12.414 -13.629 12.619 1.00 97.81 109 GLY A N 1
ATOM 845 C CA . GLY A 1 109 ? -11.814 -14.430 13.690 1.00 97.81 109 GLY A CA 1
ATOM 846 C C . GLY A 1 109 ? -10.383 -14.015 14.042 1.00 97.81 109 GLY A C 1
ATOM 847 O O . GLY A 1 109 ? -9.678 -14.759 14.719 1.00 97.81 109 GLY A O 1
ATOM 848 N N . GLU A 1 110 ? -9.951 -12.840 13.591 1.00 97.69 110 GLU A N 1
ATOM 849 C CA . GLU A 1 110 ? -8.634 -12.281 13.868 1.00 97.69 110 GLU A CA 1
ATOM 850 C C . GLU A 1 110 ? -8.659 -11.446 15.151 1.00 97.69 110 GLU A C 1
ATOM 852 O O . GLU A 1 110 ? -9.637 -10.767 15.472 1.00 97.69 110 GLU A O 1
ATOM 857 N N . LYS A 1 111 ? -7.546 -11.441 15.889 1.00 97.06 111 LYS A N 1
ATOM 858 C CA . LYS A 1 111 ? -7.405 -10.564 17.056 1.00 97.06 111 LYS A CA 1
ATOM 859 C C . LYS A 1 111 ? -7.349 -9.106 16.593 1.00 97.06 111 LYS A C 1
ATOM 861 O O . LYS A 1 111 ? -6.451 -8.753 15.833 1.00 97.06 111 LYS A O 1
ATOM 866 N N . SER A 1 112 ? -8.219 -8.238 17.102 1.00 97.44 112 SER A N 1
ATOM 867 C CA . SER A 1 112 ? -8.154 -6.797 16.815 1.00 97.44 112 SER A CA 1
ATOM 868 C C . SER A 1 112 ? -6.801 -6.177 17.207 1.00 97.44 112 SER A C 1
ATOM 870 O O . SER A 1 112 ? -6.123 -6.648 18.130 1.00 97.44 112 SER A O 1
ATOM 872 N N . LEU A 1 113 ? -6.376 -5.130 16.495 1.00 97.69 113 LEU A N 1
ATOM 873 C CA . LEU A 1 113 ? -5.233 -4.305 16.897 1.00 97.69 113 LEU A CA 1
ATOM 874 C C . LEU A 1 113 ? -5.519 -3.627 18.238 1.00 97.69 113 LEU A C 1
ATOM 876 O O . LEU A 1 113 ? -6.627 -3.153 18.486 1.00 97.69 113 LEU A O 1
ATOM 880 N N . SER A 1 114 ? -4.506 -3.593 19.093 1.00 95.88 114 SER A N 1
ATOM 881 C CA . SER A 1 114 ? -4.506 -2.805 20.322 1.00 95.88 114 SER A CA 1
ATOM 882 C C . SER A 1 114 ? -4.276 -1.320 20.028 1.00 95.88 114 SER A C 1
ATOM 884 O O . SER A 1 114 ? -3.738 -0.956 18.982 1.00 95.88 114 SER A O 1
ATOM 886 N N . GLU A 1 115 ? -4.604 -0.453 20.986 1.00 93.38 115 GLU A N 1
ATOM 887 C CA . GLU A 1 115 ? -4.333 0.990 20.879 1.00 93.38 115 GLU A CA 1
ATOM 888 C C . GLU A 1 115 ? -2.842 1.304 20.670 1.00 93.38 115 GLU A C 1
ATOM 890 O O . GLU A 1 115 ? -2.488 2.281 20.014 1.00 93.38 115 GLU A O 1
ATOM 895 N N . ASP A 1 116 ? -1.947 0.449 21.173 1.00 93.56 116 ASP A N 1
ATOM 896 C CA . ASP A 1 116 ? -0.504 0.588 20.961 1.00 93.56 116 ASP A CA 1
ATOM 897 C C . ASP A 1 116 ? -0.033 0.199 19.559 1.00 93.56 116 ASP A C 1
ATOM 899 O O . ASP A 1 116 ? 1.066 0.592 19.156 1.00 93.56 116 ASP A O 1
ATOM 903 N N . GLU A 1 117 ? -0.853 -0.540 18.816 1.00 96.69 117 GLU A N 1
ATOM 904 C CA . GLU A 1 117 ? -0.627 -0.857 17.407 1.00 96.69 117 GLU A CA 1
ATOM 905 C C . GLU A 1 117 ? -1.289 0.183 16.485 1.00 96.69 117 GLU A C 1
ATOM 907 O O . GLU A 1 117 ? -0.791 0.433 15.389 1.00 96.69 117 GLU A O 1
ATOM 912 N N . LEU A 1 118 ? -2.363 0.847 16.930 1.00 97.31 118 LEU A N 1
ATOM 913 C CA . LEU A 1 118 ? -3.093 1.886 16.189 1.00 97.31 118 LEU A CA 1
ATOM 914 C C . LEU A 1 118 ? -2.430 3.267 16.314 1.00 97.31 118 LEU A C 1
ATOM 916 O O . LEU A 1 118 ? -3.035 4.237 16.773 1.00 97.31 118 LEU A O 1
ATOM 920 N N . LYS A 1 119 ? -1.169 3.362 15.888 1.00 94.81 119 LYS A N 1
ATOM 921 C CA . LYS A 1 119 ? -0.370 4.592 15.980 1.00 94.81 119 LYS A CA 1
ATOM 922 C C . LYS A 1 119 ? -0.289 5.356 14.665 1.00 94.81 119 LYS A C 1
ATOM 924 O O . LYS A 1 119 ? -0.357 4.773 13.593 1.00 94.81 119 LYS A O 1
ATOM 929 N N . LEU A 1 120 ? -0.085 6.667 14.754 1.00 93.06 120 LEU A N 1
ATOM 930 C CA . LEU A 1 120 ? 0.146 7.566 13.623 1.00 93.06 120 LEU A CA 1
ATOM 931 C C . LEU A 1 120 ? 1.202 8.635 13.952 1.00 93.06 120 LEU A C 1
ATOM 933 O O . LEU A 1 120 ? 1.766 8.665 15.048 1.00 93.06 120 LEU A O 1
ATOM 937 N N . GLY A 1 121 ? 1.524 9.491 12.975 1.00 88.75 121 GLY A N 1
ATOM 938 C CA . GLY A 1 121 ? 2.510 10.566 13.154 1.00 88.75 121 GLY A CA 1
ATOM 939 C C . GLY A 1 121 ? 3.929 10.049 13.412 1.00 88.75 121 GLY A C 1
ATOM 940 O O . GLY A 1 121 ? 4.647 10.595 14.249 1.00 88.75 121 GLY A O 1
ATOM 941 N N . GLY A 1 122 ? 4.315 8.954 12.747 1.00 85.88 122 GLY A N 1
ATOM 942 C CA . GLY A 1 122 ? 5.596 8.281 12.986 1.00 85.88 122 GLY A CA 1
ATOM 943 C C . GLY A 1 122 ? 5.656 7.542 14.327 1.00 85.88 122 GLY A C 1
ATOM 944 O O . GLY A 1 122 ? 6.714 7.491 14.945 1.00 85.88 122 GLY A O 1
ATOM 945 N N . GLY A 1 123 ? 4.522 7.020 14.806 1.00 87.88 123 GLY A N 1
ATOM 946 C CA . GLY A 1 123 ? 4.447 6.252 16.053 1.00 87.88 123 GLY A CA 1
ATOM 947 C C . GLY A 1 123 ? 4.278 7.094 17.323 1.00 87.88 123 GLY A C 1
ATOM 948 O O . GLY A 1 123 ? 4.352 6.545 18.420 1.00 87.88 123 GLY A O 1
ATOM 949 N N . LYS A 1 124 ? 4.080 8.410 17.186 1.00 91.50 124 LYS A N 1
ATOM 950 C CA . LYS A 1 124 ? 4.066 9.367 18.305 1.00 91.50 124 LYS A CA 1
ATOM 951 C C . LYS A 1 124 ? 2.691 9.577 18.929 1.00 91.50 124 LYS A C 1
ATOM 953 O O . LYS A 1 124 ? 2.620 10.025 20.066 1.00 91.50 124 LYS A O 1
ATOM 958 N N . LEU A 1 125 ? 1.629 9.294 18.181 1.00 94.31 125 LEU A N 1
ATOM 959 C CA . LEU A 1 125 ? 0.244 9.471 18.607 1.00 94.31 125 LEU A CA 1
ATOM 960 C C . LEU A 1 125 ? -0.485 8.141 18.465 1.00 94.31 125 LEU A C 1
ATOM 962 O O . LEU A 1 125 ? -0.235 7.408 17.503 1.00 94.31 125 LEU A O 1
ATOM 966 N N . ARG A 1 126 ? -1.391 7.839 19.388 1.00 95.00 126 ARG A N 1
ATOM 967 C CA . ARG A 1 126 ? -2.411 6.801 19.222 1.00 95.00 126 ARG A CA 1
ATOM 968 C C . ARG A 1 126 ? -3.612 7.394 18.494 1.00 95.00 126 ARG A C 1
ATOM 970 O O . ARG A 1 126 ? -3.873 8.593 18.575 1.00 95.00 126 ARG A O 1
ATOM 977 N N . LEU A 1 127 ? -4.369 6.562 17.787 1.00 94.56 127 LEU A N 1
ATOM 978 C CA . LEU A 1 127 ? -5.586 7.010 17.110 1.00 94.56 127 LEU A CA 1
ATOM 979 C C . LEU A 1 127 ? -6.614 7.576 18.107 1.00 94.56 127 LEU A C 1
ATOM 981 O O . LEU A 1 127 ? -7.271 8.573 17.807 1.00 94.56 127 LEU A O 1
ATOM 985 N N . SER A 1 128 ? -6.697 6.988 19.304 1.00 93.94 128 SER A N 1
ATOM 986 C CA . SER A 1 128 ? -7.527 7.471 20.411 1.00 93.94 128 SER A CA 1
ATOM 987 C C . SER A 1 128 ? -7.183 8.893 20.860 1.00 93.94 128 SER A C 1
ATOM 989 O O . SER A 1 128 ? -8.071 9.611 21.300 1.00 93.94 128 SER A O 1
ATOM 991 N N . ASP A 1 129 ? -5.929 9.335 20.695 1.00 94.62 129 ASP A N 1
ATOM 992 C CA . ASP A 1 129 ? -5.502 10.685 21.091 1.00 94.62 129 ASP A CA 1
ATOM 993 C C . ASP A 1 129 ? -6.162 11.773 20.223 1.00 94.62 129 ASP A C 1
ATOM 995 O O . ASP A 1 129 ? -6.218 12.936 20.617 1.00 94.62 129 ASP A O 1
ATOM 999 N N . ILE A 1 130 ? -6.672 11.410 19.037 1.00 92.81 130 ILE A N 1
ATOM 1000 C CA . ILE A 1 130 ? -7.468 12.310 18.190 1.00 92.81 130 ILE A CA 1
ATOM 1001 C C . ILE A 1 130 ? -8.905 12.405 18.711 1.00 92.81 130 ILE A C 1
ATOM 1003 O O . ILE A 1 130 ? -9.488 13.489 18.730 1.00 92.81 130 ILE A O 1
ATOM 1007 N N . SER A 1 131 ? -9.510 11.264 19.051 1.00 93.94 131 SER A N 1
ATOM 1008 C CA . SER A 1 131 ? -10.876 11.179 19.568 1.00 93.94 131 SER A CA 1
ATOM 1009 C C . SER A 1 131 ? -11.174 9.783 20.114 1.00 93.94 131 SER A C 1
ATOM 1011 O O . SER A 1 131 ? -10.938 8.781 19.432 1.00 93.94 131 SER A O 1
ATOM 1013 N N . ASP A 1 132 ? -11.838 9.725 21.271 1.00 93.12 132 ASP A N 1
ATOM 1014 C CA . ASP A 1 132 ? -12.354 8.483 21.865 1.00 93.12 132 ASP A CA 1
ATOM 1015 C C . ASP A 1 132 ? -13.338 7.736 20.949 1.00 93.12 132 ASP A C 1
ATOM 1017 O O . ASP A 1 132 ? -13.527 6.525 21.084 1.00 93.12 132 ASP A O 1
ATOM 1021 N N . ALA A 1 133 ? -13.922 8.427 19.960 1.00 92.50 133 ALA A N 1
ATOM 1022 C CA . ALA A 1 133 ? -14.783 7.819 18.950 1.00 92.50 133 ALA A CA 1
ATOM 1023 C C . ALA A 1 133 ? -14.091 6.687 18.170 1.00 92.50 133 ALA A C 1
ATOM 1025 O O . ALA A 1 133 ? -14.782 5.857 17.582 1.00 92.50 133 ALA A O 1
ATOM 1026 N N . TYR A 1 134 ? -12.754 6.628 18.167 1.00 93.88 134 TYR A N 1
ATOM 1027 C CA . TYR A 1 134 ? -11.977 5.639 17.423 1.00 93.88 134 TYR A CA 1
ATOM 1028 C C . TYR A 1 134 ? -11.562 4.386 18.210 1.00 93.88 134 TYR A C 1
ATOM 1030 O O . TYR A 1 134 ? -11.117 3.430 17.573 1.00 93.88 134 TYR A O 1
ATOM 1038 N N . LEU A 1 135 ? -11.777 4.321 19.533 1.00 91.62 135 LEU A N 1
ATOM 1039 C CA . LEU A 1 135 ? -11.333 3.206 20.400 1.00 91.62 135 LEU A CA 1
ATOM 1040 C C . LEU A 1 135 ? -11.784 1.807 19.930 1.00 91.62 135 LEU A C 1
ATOM 1042 O O . LEU A 1 135 ? -11.138 0.799 20.192 1.00 91.62 135 LEU A O 1
ATOM 1046 N N . LYS A 1 136 ? -12.917 1.713 19.230 1.00 90.56 136 LYS A N 1
ATOM 1047 C CA . LYS A 1 136 ? -13.397 0.464 18.600 1.00 90.56 136 LYS A CA 1
ATOM 1048 C C . LYS A 1 136 ? -13.857 0.675 17.160 1.00 90.56 136 LYS A C 1
ATOM 1050 O O . LYS A 1 136 ? -14.613 -0.120 16.603 1.00 90.56 136 LYS A O 1
ATOM 1055 N N . ASN A 1 137 ? -13.436 1.784 16.566 1.00 95.12 137 ASN A N 1
ATOM 1056 C CA . ASN A 1 137 ? -14.003 2.280 15.322 1.00 95.12 137 ASN A CA 1
ATOM 1057 C C . ASN A 1 137 ? -12.932 2.862 14.393 1.00 95.12 137 ASN A C 1
ATOM 1059 O O . ASN A 1 137 ? -13.162 3.863 13.716 1.00 95.12 137 ASN A O 1
ATOM 1063 N N . ALA A 1 138 ? -11.736 2.267 14.373 1.00 97.50 138 ALA A N 1
ATOM 1064 C CA . ALA A 1 138 ? -10.673 2.733 13.496 1.00 97.50 138 ALA A CA 1
ATOM 1065 C C . ALA A 1 138 ? -11.104 2.554 12.027 1.00 97.50 138 ALA A C 1
ATOM 1067 O O . ALA A 1 138 ? -11.524 1.451 11.654 1.00 97.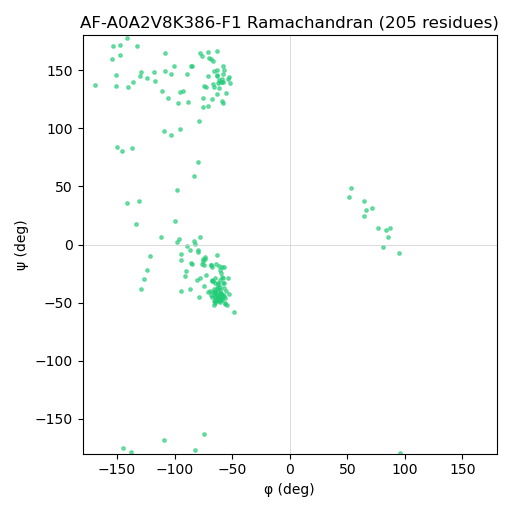50 138 ALA A O 1
ATOM 1068 N N . PRO A 1 139 ? -10.994 3.589 11.171 1.00 97.94 139 PRO A N 1
ATOM 1069 C CA . PRO A 1 139 ? -11.323 3.458 9.757 1.00 97.94 139 PRO A CA 1
ATOM 1070 C C . PRO A 1 139 ? -10.530 2.316 9.114 1.00 97.94 139 PRO A C 1
ATOM 1072 O O . PRO A 1 139 ? -9.307 2.263 9.251 1.00 97.94 139 PRO A O 1
ATOM 1075 N N . LEU A 1 140 ? -11.208 1.418 8.390 1.00 98.38 140 LEU A N 1
ATOM 1076 C CA . LEU A 1 140 ? -10.611 0.172 7.891 1.00 98.38 140 LEU A CA 1
ATOM 1077 C C . LEU A 1 140 ? -9.307 0.381 7.109 1.00 98.38 140 LEU A C 1
ATOM 1079 O O . LEU A 1 140 ? -8.341 -0.348 7.309 1.00 98.38 140 LEU A O 1
ATOM 1083 N N . TRP A 1 141 ? -9.252 1.398 6.245 1.00 97.88 141 TRP A N 1
ATOM 1084 C CA . TRP A 1 141 ? -8.042 1.689 5.475 1.00 97.88 141 TRP A CA 1
ATOM 1085 C C . TRP A 1 141 ? -6.846 2.041 6.374 1.00 97.88 141 TRP A C 1
ATOM 1087 O O . TRP A 1 141 ? -5.759 1.506 6.175 1.00 97.88 141 TRP A O 1
ATOM 1097 N N . PHE A 1 142 ? -7.052 2.884 7.392 1.00 97.69 142 PHE A N 1
ATOM 1098 C CA . PHE A 1 142 ? -6.014 3.203 8.377 1.00 97.69 142 PHE A CA 1
ATOM 1099 C C . PHE A 1 142 ? -5.608 1.960 9.173 1.00 97.69 142 PHE A C 1
ATOM 1101 O O . PHE A 1 142 ? -4.419 1.696 9.338 1.00 97.69 142 PHE A O 1
ATOM 1108 N N . TYR A 1 143 ? -6.591 1.174 9.620 1.00 98.38 143 TYR A N 1
ATOM 1109 C CA . TYR A 1 143 ? -6.347 -0.051 10.372 1.00 98.38 143 TYR A CA 1
ATOM 1110 C C . TYR A 1 143 ? -5.442 -1.014 9.601 1.00 98.38 143 TYR A C 1
ATOM 1112 O O . TYR A 1 143 ? -4.477 -1.506 10.166 1.00 98.38 143 TYR A O 1
ATOM 1120 N N . ILE A 1 144 ? -5.690 -1.237 8.306 1.00 98.31 144 ILE A N 1
ATOM 1121 C CA . ILE A 1 144 ? -4.868 -2.130 7.470 1.00 98.31 144 ILE A CA 1
ATOM 1122 C C . ILE A 1 144 ? -3.418 -1.630 7.357 1.00 98.31 144 ILE A C 1
ATOM 1124 O O . ILE A 1 144 ? -2.490 -2.437 7.347 1.00 98.31 144 ILE A O 1
ATOM 1128 N N . LEU A 1 145 ? -3.197 -0.313 7.299 1.00 97.94 145 LEU A N 1
ATOM 1129 C CA . LEU A 1 145 ? -1.846 0.259 7.295 1.00 97.94 145 LEU A CA 1
ATOM 1130 C C . LEU A 1 145 ? -1.124 0.042 8.631 1.00 97.94 145 LEU A C 1
ATOM 1132 O O . LEU A 1 145 ? 0.035 -0.372 8.646 1.00 97.94 145 LEU A O 1
ATOM 1136 N N . ALA A 1 146 ? -1.813 0.288 9.747 1.00 97.94 146 ALA A N 1
ATOM 1137 C CA . ALA A 1 146 ? -1.291 0.028 11.087 1.00 97.94 146 ALA A CA 1
ATOM 1138 C C . ALA A 1 146 ? -1.030 -1.473 11.316 1.00 97.94 146 ALA A C 1
ATOM 1140 O O . ALA A 1 146 ? -0.021 -1.861 11.910 1.00 97.94 146 ALA A O 1
ATOM 1141 N N . GLU A 1 147 ? -1.902 -2.331 10.786 1.00 98.25 147 GLU A N 1
ATOM 1142 C CA . GLU A 1 147 ? -1.784 -3.788 10.835 1.00 98.25 147 GLU A CA 1
ATOM 1143 C C . GLU A 1 147 ? -0.559 -4.268 10.060 1.00 98.25 147 GLU A C 1
ATOM 1145 O O . GLU A 1 147 ? 0.208 -5.090 10.553 1.00 98.25 147 GLU A O 1
ATOM 1150 N N . ALA A 1 148 ? -0.330 -3.730 8.862 1.00 98.00 148 ALA A N 1
ATOM 1151 C CA . ALA A 1 148 ? 0.855 -4.046 8.080 1.00 98.00 148 ALA A CA 1
ATOM 1152 C C . ALA A 1 148 ? 2.138 -3.638 8.823 1.00 98.00 148 ALA A C 1
ATOM 1154 O O . ALA A 1 148 ? 3.069 -4.438 8.930 1.00 98.00 148 ALA A O 1
ATOM 1155 N N . ALA A 1 149 ? 2.167 -2.441 9.415 1.00 96.88 149 ALA A N 1
ATOM 1156 C CA . ALA A 1 149 ? 3.318 -1.963 10.178 1.00 96.88 149 ALA A CA 1
ATOM 1157 C C . ALA A 1 149 ? 3.635 -2.847 11.395 1.00 96.88 149 ALA A C 1
ATOM 1159 O O . ALA A 1 149 ? 4.798 -3.154 11.648 1.00 96.88 149 ALA A O 1
ATOM 1160 N N . SER A 1 150 ? 2.615 -3.267 12.144 1.00 96.50 150 SER A N 1
ATOM 1161 C CA . SER A 1 150 ? 2.783 -4.017 13.398 1.00 96.50 150 SER A CA 1
ATOM 1162 C C . SER A 1 150 ? 2.905 -5.531 13.199 1.00 96.50 150 SER A C 1
ATOM 1164 O O . SER A 1 150 ? 3.704 -6.178 13.872 1.00 96.50 150 SER A O 1
ATOM 1166 N N . ARG A 1 151 ? 2.142 -6.105 12.263 1.00 97.12 151 ARG A N 1
ATOM 1167 C CA . ARG A 1 151 ? 1.977 -7.559 12.082 1.00 97.12 151 ARG A CA 1
ATOM 1168 C C . ARG A 1 151 ? 2.388 -8.067 10.698 1.00 97.12 151 ARG A C 1
ATOM 1170 O O . ARG A 1 151 ? 2.510 -9.271 10.509 1.00 97.12 151 ARG A O 1
ATOM 1177 N N . GLY A 1 152 ? 2.652 -7.179 9.741 1.00 96.25 152 GLY A N 1
ATOM 1178 C CA . GLY A 1 152 ? 3.080 -7.498 8.372 1.00 96.25 152 GLY A CA 1
ATOM 1179 C C . GLY A 1 152 ? 4.594 -7.407 8.160 1.00 96.25 152 GLY A C 1
ATOM 1180 O O . GLY A 1 152 ? 5.055 -6.758 7.220 1.00 96.25 152 GLY A O 1
ATOM 1181 N N . ASN A 1 153 ? 5.392 -7.992 9.062 1.00 95.50 153 ASN A N 1
ATOM 1182 C CA . ASN A 1 153 ? 6.864 -7.942 9.013 1.00 95.50 153 ASN A CA 1
ATOM 1183 C C . ASN A 1 153 ? 7.413 -6.496 8.910 1.00 95.50 153 ASN A C 1
ATOM 1185 O O . ASN A 1 153 ? 8.217 -6.146 8.037 1.00 95.50 153 ASN A O 1
ATOM 1189 N N . GLY A 1 154 ? 6.911 -5.611 9.778 1.00 94.69 154 GLY A N 1
ATOM 1190 C CA . GLY A 1 154 ? 7.269 -4.193 9.768 1.00 94.69 154 GLY A CA 1
ATOM 1191 C C . GLY A 1 154 ? 6.781 -3.450 8.518 1.00 94.69 154 GLY A C 1
ATOM 1192 O O . GLY A 1 154 ? 7.470 -2.549 8.045 1.00 94.69 154 GLY A O 1
ATOM 1193 N N . GLY A 1 155 ? 5.675 -3.868 7.905 1.00 96.19 155 GLY A N 1
ATOM 1194 C CA . GLY A 1 155 ? 5.158 -3.288 6.665 1.00 96.19 155 GLY A CA 1
ATOM 1195 C C . GLY A 1 155 ? 5.796 -3.829 5.384 1.00 96.19 155 GLY A C 1
ATOM 1196 O O . GLY A 1 155 ? 5.619 -3.230 4.323 1.00 96.19 155 GLY A O 1
ATOM 1197 N N . ALA A 1 156 ? 6.556 -4.925 5.443 1.00 96.31 156 ALA A N 1
ATOM 1198 C CA . ALA A 1 156 ? 7.017 -5.614 4.234 1.00 96.31 156 ALA A CA 1
ATOM 1199 C C . ALA A 1 156 ? 5.872 -6.369 3.532 1.00 96.31 156 ALA A C 1
ATOM 1201 O O . ALA A 1 156 ? 5.907 -6.554 2.317 1.00 96.31 156 ALA A O 1
ATOM 1202 N N . THR A 1 157 ? 4.848 -6.769 4.287 1.00 97.00 157 THR A N 1
ATOM 1203 C CA . THR A 1 157 ? 3.619 -7.398 3.796 1.00 97.00 157 THR A CA 1
ATOM 1204 C C . THR A 1 157 ? 2.400 -6.740 4.436 1.00 97.00 157 THR A C 1
ATOM 1206 O O . THR A 1 157 ? 2.516 -5.948 5.371 1.00 97.00 157 THR A O 1
ATOM 1209 N N . LEU A 1 158 ? 1.209 -7.072 3.941 1.00 98.00 158 LEU A N 1
ATOM 1210 C CA . LEU A 1 158 ? -0.026 -6.783 4.665 1.00 98.00 158 LEU A CA 1
ATOM 1211 C C . LEU A 1 158 ? -0.110 -7.646 5.935 1.00 98.00 158 LEU A C 1
ATOM 1213 O O . LEU A 1 158 ? 0.566 -8.673 6.050 1.00 98.00 158 LEU A O 1
ATOM 1217 N N . GLY A 1 159 ? -0.939 -7.212 6.883 1.00 97.81 159 GLY A N 1
ATOM 1218 C CA . GLY A 1 159 ? -1.321 -8.023 8.035 1.00 97.81 159 GLY A CA 1
ATOM 1219 C C . GLY A 1 159 ? -2.456 -9.003 7.710 1.00 97.81 159 GLY A C 1
ATOM 1220 O O . GLY A 1 159 ? -2.872 -9.087 6.548 1.00 97.81 159 GLY A O 1
ATOM 1221 N N . PRO A 1 160 ? -2.947 -9.763 8.704 1.00 97.88 160 PRO A N 1
ATOM 1222 C CA . PRO A 1 160 ? -3.973 -10.785 8.501 1.00 97.88 160 PRO A CA 1
ATOM 1223 C C . PRO A 1 160 ? -5.243 -10.269 7.814 1.00 97.88 160 PRO A C 1
ATOM 1225 O O . PRO A 1 160 ? -5.623 -10.809 6.775 1.00 97.88 160 PRO A O 1
ATOM 1228 N N . VAL A 1 161 ? -5.861 -9.192 8.312 1.00 98.31 161 VAL A N 1
ATOM 1229 C CA . VAL A 1 161 ? -7.100 -8.634 7.744 1.00 98.31 161 VAL A CA 1
ATOM 1230 C C . VAL A 1 161 ? -6.858 -8.101 6.337 1.00 98.31 161 VAL A C 1
ATOM 1232 O O . VAL A 1 161 ? -7.583 -8.459 5.406 1.00 98.31 161 VAL A O 1
ATOM 1235 N N . GLY A 1 162 ? -5.821 -7.278 6.153 1.00 98.00 162 GLY A N 1
ATOM 1236 C CA . GLY A 1 162 ? -5.492 -6.713 4.843 1.00 98.00 162 GLY A CA 1
ATOM 1237 C C . GLY A 1 162 ? -5.197 -7.788 3.794 1.00 98.00 162 GLY A C 1
ATOM 1238 O O . GLY A 1 162 ? -5.703 -7.722 2.673 1.00 98.00 162 GLY A O 1
ATOM 1239 N N . SER A 1 163 ? -4.416 -8.806 4.167 1.00 97.94 163 SER A N 1
ATOM 1240 C CA . SER A 1 163 ? -4.077 -9.926 3.283 1.00 97.94 163 SER A CA 1
ATOM 1241 C C . SER A 1 163 ? -5.308 -10.750 2.930 1.00 97.94 163 SER A C 1
ATOM 1243 O O . SER A 1 163 ? -5.468 -11.117 1.770 1.00 97.94 163 SER A O 1
ATOM 1245 N N . ARG A 1 164 ? -6.199 -11.006 3.898 1.00 97.69 164 ARG A N 1
ATOM 1246 C CA . ARG A 1 164 ? -7.441 -11.757 3.685 1.00 97.69 164 ARG A CA 1
ATOM 1247 C C . ARG A 1 164 ? -8.319 -11.088 2.630 1.00 97.69 164 ARG A C 1
ATOM 1249 O O . ARG A 1 164 ? -8.724 -11.752 1.685 1.00 97.69 164 ARG A O 1
ATOM 1256 N N . ILE A 1 165 ? -8.528 -9.772 2.737 1.00 97.62 165 ILE A N 1
ATOM 1257 C CA . ILE A 1 165 ? -9.314 -8.995 1.764 1.00 97.62 165 ILE A CA 1
ATOM 1258 C C . ILE A 1 165 ? -8.741 -9.159 0.352 1.00 97.62 165 ILE A C 1
ATOM 1260 O O . ILE A 1 165 ? -9.473 -9.477 -0.585 1.00 97.62 165 ILE A O 1
ATOM 1264 N N . VAL A 1 166 ? -7.430 -8.953 0.192 1.00 97.75 166 VAL A N 1
ATOM 1265 C CA . VAL A 1 166 ? -6.771 -9.021 -1.120 1.00 97.75 166 VAL A CA 1
ATOM 1266 C C . VAL A 1 166 ? -6.814 -10.441 -1.684 1.00 97.75 166 VAL A C 1
ATOM 1268 O O . VAL A 1 166 ? -7.213 -10.633 -2.832 1.00 97.75 166 VAL A O 1
ATOM 1271 N N . MET A 1 167 ? -6.442 -11.437 -0.881 1.00 97.44 167 MET A N 1
ATOM 1272 C CA . MET A 1 167 ? -6.349 -12.824 -1.330 1.00 97.44 167 MET A CA 1
ATOM 1273 C C . MET A 1 167 ? -7.714 -13.429 -1.637 1.00 97.44 167 MET A C 1
ATOM 1275 O O . MET A 1 167 ? -7.857 -14.059 -2.681 1.00 97.44 167 MET A O 1
ATOM 1279 N N . GLU A 1 168 ? -8.726 -13.213 -0.796 1.00 96.94 168 GLU A N 1
ATOM 1280 C CA . GLU A 1 168 ? -10.080 -13.711 -1.068 1.00 96.94 168 GLU A CA 1
ATOM 1281 C C . GLU A 1 168 ? -10.686 -13.040 -2.305 1.00 96.94 168 GLU A C 1
ATOM 1283 O O . GLU A 1 168 ? -11.373 -13.705 -3.077 1.00 96.94 168 GLU A O 1
ATOM 1288 N N . THR A 1 169 ? -10.365 -11.767 -2.565 1.00 96.94 169 THR A N 1
ATOM 1289 C CA . THR A 1 169 ? -10.784 -11.090 -3.801 1.00 96.94 169 THR A CA 1
ATOM 1290 C C . THR A 1 169 ? -10.130 -11.720 -5.032 1.00 96.94 169 THR A C 1
ATOM 1292 O O . THR A 1 169 ? -10.827 -12.101 -5.969 1.00 96.94 169 THR A O 1
ATOM 1295 N N . ILE A 1 170 ? -8.799 -11.867 -5.043 1.00 95.62 170 ILE A N 1
ATOM 1296 C CA . ILE A 1 170 ? -8.060 -12.417 -6.192 1.00 95.62 170 ILE A CA 1
ATOM 1297 C C . ILE A 1 170 ? -8.457 -13.876 -6.452 1.00 95.62 170 ILE A C 1
ATOM 1299 O O . ILE A 1 170 ? -8.773 -14.239 -7.584 1.00 95.62 170 ILE A O 1
ATOM 1303 N N . VAL A 1 171 ? -8.491 -14.709 -5.408 1.00 93.56 171 VAL A N 1
ATOM 1304 C CA . VAL A 1 171 ? -8.909 -16.114 -5.516 1.00 93.56 171 VAL A CA 1
ATOM 1305 C C . VAL A 1 171 ? -10.370 -16.212 -5.942 1.00 93.56 171 VAL A C 1
ATOM 1307 O O . VAL A 1 171 ? -10.679 -17.008 -6.824 1.00 93.56 171 VAL A O 1
ATOM 1310 N N . GLY A 1 172 ? -11.256 -15.383 -5.385 1.00 94.75 172 GLY A N 1
ATOM 1311 C CA . GLY A 1 172 ? -12.665 -15.337 -5.769 1.00 94.75 172 GLY A CA 1
ATOM 1312 C C . GLY A 1 172 ? -12.865 -14.989 -7.245 1.00 94.75 172 GLY A C 1
ATOM 1313 O O . GLY A 1 172 ? -13.655 -15.649 -7.918 1.00 94.75 172 GLY A O 1
ATOM 1314 N N . LEU A 1 173 ? -12.107 -14.021 -7.773 1.00 95.25 173 LEU A N 1
ATOM 1315 C CA . LEU A 1 173 ? -12.126 -13.672 -9.198 1.00 95.25 173 LEU A CA 1
ATOM 1316 C C . LEU A 1 173 ? -11.660 -14.838 -10.075 1.00 95.25 173 LEU A C 1
ATOM 1318 O O . LEU A 1 173 ? -12.353 -15.199 -11.023 1.00 95.25 173 LEU A O 1
ATOM 1322 N N . MET A 1 174 ? -10.526 -15.465 -9.749 1.00 93.25 174 MET A N 1
ATOM 1323 C CA . MET A 1 174 ? -10.013 -16.592 -10.538 1.00 93.25 174 MET A CA 1
ATOM 1324 C C . MET A 1 174 ? -10.928 -17.820 -10.463 1.00 93.25 174 MET A C 1
ATOM 1326 O O . MET A 1 174 ? -11.109 -18.507 -11.462 1.00 93.25 174 MET A O 1
ATOM 1330 N N . TRP A 1 175 ? -11.515 -18.109 -9.302 1.00 90.81 175 TRP A N 1
ATOM 1331 C CA . TRP A 1 175 ? -12.448 -19.227 -9.141 1.00 90.81 175 TRP A CA 1
ATOM 1332 C C . TRP A 1 175 ? -13.768 -18.973 -9.879 1.00 90.81 175 TRP A C 1
ATOM 1334 O O . TRP A 1 175 ? -14.339 -19.881 -10.491 1.00 90.81 175 TRP A O 1
ATOM 1344 N N . GLY A 1 176 ? -14.265 -17.735 -9.816 1.00 94.00 176 GLY A N 1
ATOM 1345 C CA . GLY A 1 176 ? -15.496 -17.312 -10.477 1.00 94.00 176 GLY A CA 1
ATOM 1346 C C . GLY A 1 176 ? -15.389 -17.305 -12.002 1.00 94.00 176 GLY A C 1
ATOM 1347 O O . GLY A 1 176 ? -16.376 -17.594 -12.680 1.00 94.00 176 GLY A O 1
ATOM 1348 N N . ASP A 1 177 ? -14.202 -17.037 -12.546 1.00 95.44 177 ASP A N 1
ATOM 1349 C CA . ASP A 1 177 ? -13.961 -17.049 -13.986 1.00 95.44 177 ASP A CA 1
ATOM 1350 C C . ASP A 1 177 ? -13.888 -18.479 -14.550 1.00 95.44 177 ASP A C 1
ATOM 1352 O O . ASP A 1 177 ? -13.022 -19.287 -14.209 1.00 95.44 177 ASP A O 1
ATOM 1356 N N . GLY A 1 178 ? -14.815 -18.777 -15.464 1.00 94.75 178 GLY A N 1
ATOM 1357 C CA . GLY A 1 178 ? -14.870 -20.022 -16.225 1.00 94.75 178 GLY A CA 1
ATOM 1358 C C . GLY A 1 178 ? -13.598 -20.309 -17.024 1.00 94.75 178 GLY A C 1
ATOM 1359 O O . GLY A 1 178 ? -13.238 -21.473 -17.171 1.00 94.75 178 GLY A O 1
ATOM 1360 N N . HIS A 1 179 ? -12.922 -19.271 -17.517 1.00 94.38 179 HIS A N 1
ATOM 1361 C CA . HIS A 1 179 ? -11.764 -19.365 -18.408 1.00 94.38 179 HIS A CA 1
ATOM 1362 C C . HIS A 1 179 ? -10.423 -19.235 -17.683 1.00 94.38 179 HIS A C 1
ATOM 1364 O O . HIS A 1 179 ? -9.377 -19.283 -18.331 1.00 94.38 179 HIS A O 1
ATOM 1370 N N . SER A 1 180 ? -10.420 -19.092 -16.357 1.00 92.75 180 SER A N 1
ATOM 1371 C CA . SER A 1 180 ? -9.168 -18.986 -15.616 1.00 92.75 180 SER A CA 1
ATOM 1372 C C . SER A 1 180 ? -8.342 -20.265 -15.752 1.00 92.75 180 SER A C 1
ATOM 1374 O O . SER A 1 180 ? -8.876 -21.378 -15.772 1.00 92.75 180 SER A O 1
ATOM 1376 N N . PHE A 1 181 ? -7.013 -20.130 -15.780 1.00 87.69 181 PHE A N 1
ATOM 1377 C CA . PHE A 1 181 ? -6.120 -21.293 -15.789 1.00 87.69 181 PHE A CA 1
ATOM 1378 C C . PHE A 1 181 ? -6.333 -22.202 -14.573 1.00 87.69 181 PHE A C 1
ATOM 1380 O O . PHE A 1 181 ? -6.246 -23.416 -14.718 1.00 87.69 181 PHE A O 1
ATOM 1387 N N . LEU A 1 182 ? -6.696 -21.644 -13.410 1.00 84.62 182 LEU A N 1
ATOM 1388 C CA . LEU A 1 182 ? -7.020 -22.436 -12.217 1.00 84.62 182 LEU A CA 1
ATOM 1389 C C . LEU A 1 182 ? -8.203 -23.384 -12.438 1.00 84.62 182 LEU A C 1
ATOM 1391 O O . LEU A 1 182 ? -8.251 -24.446 -11.822 1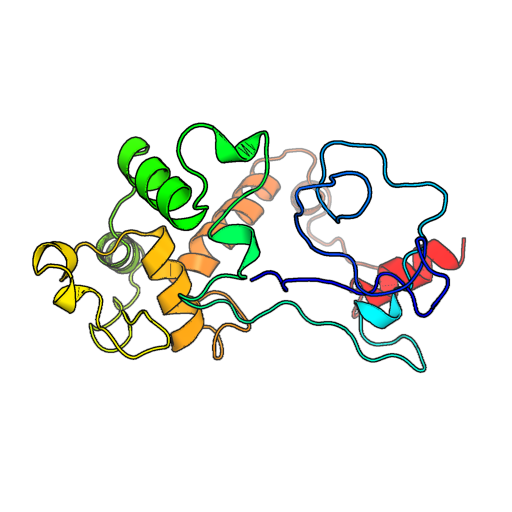.00 84.62 182 LEU A O 1
ATOM 1395 N N . ARG A 1 183 ? -9.148 -23.015 -13.309 1.00 88.38 183 ARG A N 1
ATOM 1396 C CA . ARG A 1 183 ? -10.326 -23.825 -13.621 1.00 88.38 183 ARG A CA 1
ATOM 1397 C C . ARG A 1 183 ? -10.131 -24.706 -14.850 1.00 88.38 183 ARG A C 1
ATOM 1399 O O . ARG A 1 183 ? -10.560 -25.855 -14.843 1.00 88.38 183 ARG A O 1
ATOM 1406 N N . GLN A 1 184 ? -9.484 -24.179 -15.885 1.00 92.75 184 GLN A N 1
ATOM 1407 C CA . GLN A 1 184 ? -9.235 -24.884 -17.145 1.00 92.75 184 GLN A CA 1
ATOM 1408 C C . GLN A 1 184 ? -8.139 -25.949 -17.011 1.00 92.75 184 GLN A C 1
ATOM 1410 O O . GLN A 1 184 ? -8.227 -27.010 -17.623 1.00 92.75 184 GLN A O 1
ATOM 1415 N N . ASN A 1 185 ? -7.111 -25.687 -16.200 1.00 90.81 185 ASN A N 1
ATOM 1416 C CA . ASN A 1 185 ? -6.018 -26.619 -15.948 1.00 90.81 185 ASN A CA 1
ATOM 1417 C C . ASN A 1 185 ? -5.512 -26.498 -14.495 1.00 90.81 185 ASN A C 1
ATOM 1419 O O . ASN A 1 185 ? -4.481 -25.871 -14.246 1.00 90.81 185 ASN A O 1
ATOM 1423 N N . PRO A 1 186 ? -6.201 -27.126 -13.523 1.00 86.62 186 PRO A N 1
ATOM 1424 C CA . PRO A 1 186 ? -5.871 -27.013 -12.098 1.00 86.62 186 PRO A CA 1
ATOM 1425 C C . PRO A 1 186 ? -4.465 -27.503 -11.722 1.00 86.62 186 PRO A C 1
ATOM 1427 O O . PRO A 1 186 ? -3.926 -27.102 -10.694 1.00 86.62 186 PRO A O 1
ATOM 1430 N N . ASN A 1 187 ? -3.868 -28.365 -12.551 1.00 88.88 187 ASN A N 1
ATOM 1431 C CA . ASN A 1 187 ? -2.516 -28.891 -12.356 1.00 88.88 187 ASN A CA 1
ATOM 1432 C C . ASN A 1 187 ? -1.457 -28.105 -13.143 1.00 88.88 187 ASN A C 1
ATOM 1434 O O . ASN A 1 187 ? -0.292 -28.511 -13.169 1.00 88.88 187 ASN A O 1
ATOM 1438 N N . TRP A 1 188 ? -1.845 -27.017 -13.819 1.00 87.31 188 TRP A N 1
ATOM 1439 C CA . TRP A 1 188 ? -0.917 -26.201 -14.584 1.00 87.31 188 TRP A CA 1
ATOM 1440 C C . TRP A 1 188 ? 0.199 -25.679 -13.690 1.00 87.31 188 TRP A C 1
ATOM 1442 O O . TRP A 1 188 ? -0.004 -25.263 -12.546 1.00 87.31 188 TRP A O 1
ATOM 1452 N N . THR A 1 189 ? 1.406 -25.680 -14.236 1.00 83.75 189 THR A N 1
ATOM 1453 C CA . THR A 1 189 ? 2.557 -25.147 -13.542 1.00 83.75 189 THR A CA 1
ATOM 1454 C C . THR A 1 189 ? 3.575 -24.612 -14.545 1.00 83.75 189 THR A C 1
ATOM 1456 O O . THR A 1 189 ? 3.678 -25.181 -15.634 1.00 83.75 189 THR A O 1
ATOM 1459 N N . PRO A 1 190 ? 4.317 -23.535 -14.221 1.00 78.88 190 PRO A N 1
ATOM 1460 C CA . PRO A 1 190 ? 5.387 -23.056 -15.089 1.00 78.88 190 PRO A CA 1
ATOM 1461 C C . PRO A 1 190 ? 6.426 -24.159 -15.331 1.00 78.88 190 PRO A C 1
ATOM 1463 O O . PRO A 1 190 ? 6.679 -24.980 -14.444 1.00 78.88 190 PRO A O 1
ATOM 1466 N N . HIS A 1 191 ? 7.030 -24.168 -16.522 1.00 77.94 191 HIS A N 1
ATOM 1467 C CA . HIS A 1 191 ? 8.019 -25.177 -16.920 1.00 77.94 191 HIS A CA 1
ATOM 1468 C C . HIS A 1 191 ? 9.280 -25.164 -16.040 1.00 77.94 191 HIS A C 1
ATOM 1470 O O . HIS A 1 191 ? 9.840 -26.221 -15.759 1.00 77.94 191 HIS A O 1
ATOM 1476 N N . GLU A 1 192 ? 9.688 -23.990 -15.557 1.00 79.25 192 GLU A N 1
ATOM 1477 C CA . GLU A 1 192 ? 10.794 -23.822 -14.613 1.00 79.25 192 GLU A CA 1
ATOM 1478 C C . GLU A 1 192 ? 10.266 -23.440 -13.228 1.00 79.25 192 GLU A C 1
ATOM 1480 O O . GLU A 1 192 ? 9.226 -22.798 -13.102 1.00 79.25 192 GLU A O 1
ATOM 1485 N N . LYS A 1 193 ? 10.963 -23.833 -12.158 1.00 82.06 193 LYS A N 1
ATOM 1486 C CA . LYS A 1 193 ? 10.611 -23.452 -10.783 1.00 82.06 193 LYS A CA 1
ATOM 1487 C C . LYS A 1 193 ? 11.873 -23.144 -9.972 1.00 82.06 193 LYS A C 1
ATOM 1489 O O . LYS A 1 193 ? 12.796 -23.954 -10.009 1.00 82.06 193 LYS A O 1
ATOM 1494 N N . PRO A 1 194 ? 11.899 -22.052 -9.183 1.00 83.25 194 PRO A N 1
ATOM 1495 C CA . PRO A 1 194 ? 10.848 -21.039 -9.048 1.00 83.25 194 PRO A CA 1
ATOM 1496 C C . PRO A 1 194 ? 10.760 -20.127 -10.286 1.00 83.25 194 PRO A C 1
ATOM 1498 O O . PRO A 1 194 ? 11.779 -19.651 -10.775 1.00 83.25 194 PRO A O 1
ATOM 1501 N N . PHE A 1 195 ? 9.540 -19.858 -10.763 1.00 86.62 195 PHE A N 1
ATOM 1502 C CA . PHE A 1 195 ? 9.279 -18.901 -11.844 1.00 86.62 195 PHE A CA 1
ATOM 1503 C C . PHE A 1 195 ? 8.592 -17.663 -11.271 1.00 86.62 195 PHE A C 1
ATOM 1505 O O . PHE A 1 195 ? 7.390 -17.671 -11.002 1.00 86.62 195 PHE A O 1
ATOM 1512 N N . GLY A 1 196 ? 9.382 -16.624 -11.015 1.00 88.88 196 GLY A N 1
ATOM 1513 C CA . GLY A 1 196 ? 8.911 -15.318 -10.570 1.00 88.88 196 GLY A CA 1
ATOM 1514 C C . GLY A 1 196 ? 9.062 -14.254 -11.654 1.00 88.88 196 GLY A C 1
ATOM 1515 O O . GLY A 1 196 ? 9.371 -14.544 -12.808 1.00 88.88 196 GLY A O 1
ATOM 1516 N N . MET A 1 197 ? 8.891 -12.991 -11.260 1.00 90.44 197 MET A N 1
ATOM 1517 C CA . MET A 1 197 ? 9.033 -11.851 -12.173 1.00 90.44 197 MET A CA 1
ATOM 1518 C C . MET A 1 197 ? 10.408 -11.794 -12.847 1.00 90.44 197 MET A C 1
ATOM 1520 O O . MET A 1 197 ? 10.485 -11.482 -14.029 1.00 90.44 197 MET A O 1
ATOM 1524 N N . THR A 1 198 ? 11.484 -12.145 -12.136 1.00 91.69 198 THR A N 1
ATOM 1525 C CA . THR A 1 198 ? 12.835 -12.196 -12.715 1.00 91.69 198 THR A CA 1
ATOM 1526 C C . THR A 1 198 ? 12.921 -13.198 -13.866 1.00 91.69 198 THR A C 1
ATOM 1528 O O . THR A 1 198 ? 13.437 -12.854 -14.925 1.00 91.69 198 THR A O 1
ATOM 1531 N N . GLN A 1 199 ? 12.404 -14.421 -13.690 1.00 91.12 199 GLN A N 1
ATOM 1532 C CA . GLN A 1 199 ? 12.383 -15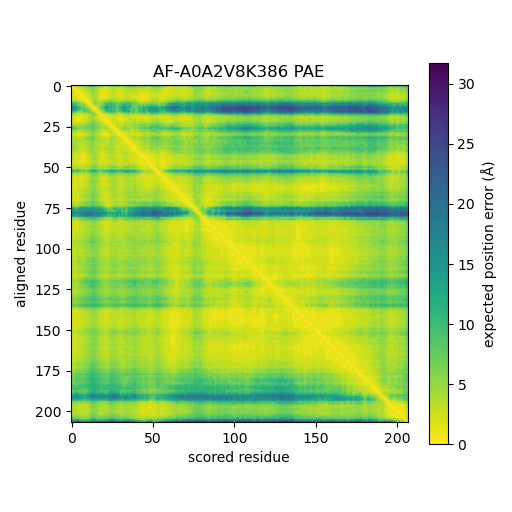.434 -14.752 1.00 91.12 199 GLN A CA 1
ATOM 1533 C C . GLN A 1 199 ? 11.493 -14.997 -15.914 1.00 91.12 199 GLN A C 1
ATOM 1535 O O . GLN A 1 199 ? 11.901 -15.124 -17.06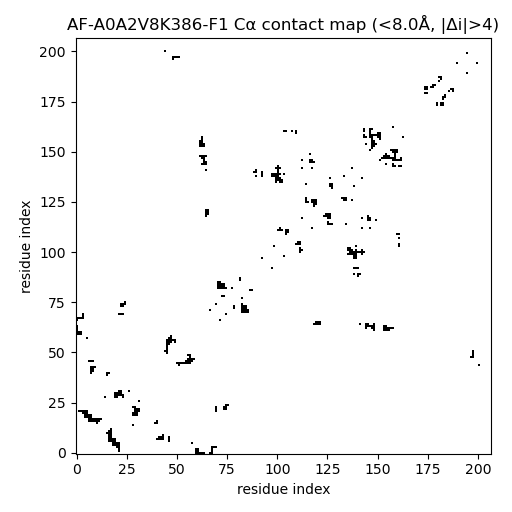2 1.00 91.12 199 GLN A O 1
ATOM 1540 N N . PHE A 1 200 ? 10.324 -14.419 -15.624 1.00 90.62 200 PHE A N 1
ATOM 1541 C CA . PHE A 1 200 ? 9.424 -13.897 -16.651 1.00 90.62 200 PHE A CA 1
ATOM 1542 C C . PHE A 1 200 ? 10.086 -12.819 -17.517 1.00 90.62 200 PHE A C 1
ATOM 1544 O O . PHE A 1 200 ? 9.999 -12.875 -18.739 1.00 90.62 200 PHE A O 1
ATOM 1551 N N . ILE A 1 201 ? 10.787 -11.864 -16.900 1.00 91.94 201 ILE A N 1
ATOM 1552 C CA . ILE A 1 201 ? 11.495 -10.805 -17.629 1.00 91.94 201 ILE A CA 1
ATOM 1553 C C . ILE A 1 201 ? 12.630 -11.394 -18.469 1.00 91.94 201 ILE A C 1
ATOM 1555 O O . ILE A 1 201 ? 12.754 -11.041 -19.635 1.00 91.94 201 ILE A O 1
ATOM 1559 N N . LYS A 1 202 ? 13.432 -12.309 -17.907 1.00 89.56 202 LYS A N 1
ATOM 1560 C CA . LYS A 1 202 ? 14.513 -12.974 -18.654 1.00 89.56 202 LYS A CA 1
ATOM 1561 C C . LYS A 1 202 ? 13.981 -13.751 -19.857 1.00 89.56 202 LYS A C 1
ATOM 1563 O O . LYS A 1 202 ? 14.564 -13.652 -20.927 1.00 89.56 202 LYS A O 1
ATOM 1568 N N . PHE A 1 203 ? 12.867 -14.459 -19.683 1.00 89.06 203 PHE A N 1
ATOM 1569 C CA . PHE A 1 203 ? 12.172 -15.168 -20.755 1.00 89.06 203 PHE A CA 1
ATOM 1570 C C . PHE A 1 203 ? 11.685 -14.206 -21.851 1.00 89.06 203 PHE A C 1
ATOM 1572 O O . PHE A 1 203 ? 11.962 -14.413 -23.023 1.00 89.06 203 PHE A O 1
ATOM 1579 N N . ALA A 1 204 ? 11.038 -13.099 -21.479 1.00 90.06 204 ALA A N 1
ATOM 1580 C CA . ALA A 1 204 ? 10.544 -12.112 -22.442 1.00 90.06 204 ALA A CA 1
ATOM 1581 C C . ALA A 1 204 ? 11.654 -11.333 -23.179 1.00 90.06 204 ALA A C 1
ATOM 1583 O O . ALA A 1 204 ? 11.372 -10.685 -24.179 1.00 90.06 204 ALA A O 1
ATOM 1584 N N . GLN A 1 205 ? 12.887 -11.340 -22.663 1.00 87.38 205 GLN A N 1
ATOM 1585 C CA . GLN A 1 205 ? 14.054 -10.707 -23.289 1.00 87.38 205 GLN A CA 1
ATOM 1586 C C . GLN A 1 205 ? 14.885 -11.672 -24.145 1.00 87.38 205 GLN A C 1
ATOM 1588 O O . GLN A 1 205 ? 15.779 -11.215 -24.856 1.00 87.38 205 GLN A O 1
ATOM 1593 N N . SER A 1 206 ? 14.660 -12.985 -24.028 1.00 82.56 206 SER A N 1
ATOM 1594 C CA . SER A 1 206 ? 15.356 -13.992 -24.837 1.00 82.56 206 SER A CA 1
ATOM 1595 C 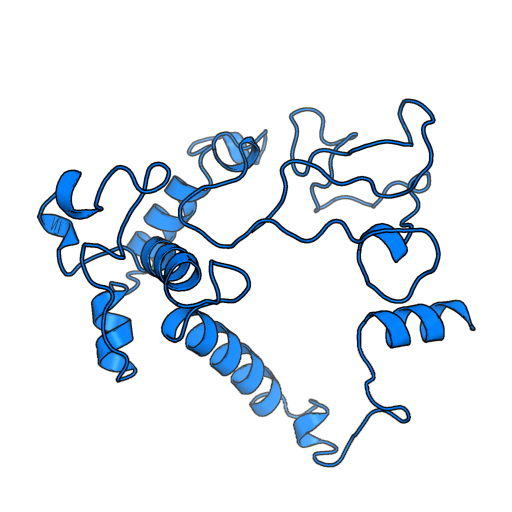C . SER A 1 206 ? 14.696 -14.259 -26.192 1.00 82.56 206 SER A C 1
ATOM 1597 O O . SER A 1 206 ? 15.348 -14.856 -27.048 1.00 82.56 206 SER A O 1
ATOM 1599 N N . ASP A 1 207 ? 13.444 -13.827 -26.359 1.00 53.78 207 ASP A N 1
ATOM 1600 C CA . ASP A 1 207 ? 12.671 -13.866 -27.610 1.00 53.78 207 ASP A CA 1
ATOM 1601 C C . ASP A 1 207 ? 12.862 -12.577 -28.432 1.00 53.78 207 ASP A C 1
ATOM 1603 O O . ASP A 1 207 ? 12.889 -12.674 -29.682 1.00 53.78 207 ASP A O 1
#

pLDDT: mean 90.59, std 8.05, range [53.78, 98.38]

Mean predicted aligned error: 5.62 Å

Foldseek 3Di:
DAAQWAFQDPDPPPPAGDTFGCADQPVSGHVDDPDDDDPSHHGDCLCDDPDDPPHHHPDGDFLAQDDHPCQCAPYPPCNDPHRHVVVVLQVVLVVVVPFALLVLCVVVVHHADQQQLQAHPVSPDGPCNVDVVCRRGHRNVSRQSSQCCPAVPNRPGTHDSNCCVVVCVVVVVQVVDCPHCCNVPVPDDDPDPPDDPVNVVVVVVVD

Secondary structure (DSSP, 8-state):
---SEEESSS---BTTBSEEESS-SSGGGS--SSSPPPTT----GGGTSSSSTT----PPPP-SS---HHHHSPPTTTTSS---HHHHHHHHHHHTTPPBHHHHHHHHTPPPPPTTTSEETTTTEEGGGT-GGGTT--BHHHHHHHHHHHHSTTTTS--HHHHHHHHHHHHHHHHH-TT-HHHH-TT---SSSS--HHHHHHHHHH-

Radius of gyration: 20.41 Å; Cα contacts (8 Å, |Δi|>4): 294; chains: 1; bounding box: 46×49×50 Å

Solvent-accessible surface area (backbone atoms only — not comparable to full-atom values): 11908 Å² total; per-residue (Å²): 71,65,54,58,50,45,55,45,36,89,51,72,52,86,93,68,32,42,70,34,29,44,57,44,86,52,73,91,65,33,62,60,74,99,63,82,81,62,90,80,60,60,80,42,62,24,40,66,34,72,95,38,87,99,46,72,46,66,70,65,35,56,27,37,64,67,75,38,67,52,46,59,56,31,39,77,87,54,34,80,88,57,27,26,52,66,59,49,52,53,53,49,38,58,75,69,63,56,62,26,30,39,57,49,21,53,76,72,74,41,85,55,82,50,69,89,45,39,34,30,80,89,70,76,38,40,54,46,77,79,37,72,78,32,76,73,43,36,55,35,74,59,37,37,23,19,33,3,32,70,64,6,76,61,7,77,41,59,12,72,64,47,40,48,57,53,49,54,49,55,50,48,52,42,69,69,34,78,81,26,58,69,62,71,40,71,84,69,70,74,96,56,83,90,70,50,71,53,52,51,51,53,54,69,70,74,111